Protein AF-A0A7C1CA57-F1 (afdb_monomer_lite)

Sequence (238 aa):
MVHKHFTYLLLSIIAFLLCVLLISFMGCGTMSCPRLDTGQIRILRTVLVVDSFTDGGGAIDIDENTQAYVRPEETGYGNKFILKCGQQWFEQTGIKIEIVETIKITKWYESNAEDAVKELQKLVSHIDPSSYDIAVGMGMSLSSTIGAASAVFIPMPLWAGAIEDEYRRYIRLKTTDCWIFQHELAHAFVFGTLHSGGLLSAFTVFSTTSTCLLEDDFDEVMENKFRDFNIPVVAPKR

Secondary structure (DSSP, 8-state):
-HHHHHHHHHHHHHHHHHHHHHHHHS------------S-PEEEEEEEEEETTTTT-------TT--EEE-TTS--HHHHHHHHHHHHHHHHHSEEEEEEEEEEES----SSHHHHHHHHHHHTTTS-TTT-SEEEEE---HHHHHHHHHTTT-------EEE-SSS--EEEESS--HHHHHHHHHHTT--S-S--SGGG-S---TT---SSPPHHHHHHHHHHTT--TTS-------

Structure (mmCIF, N/CA/C/O backbone):
data_AF-A0A7C1CA57-F1
#
_entry.id   AF-A0A7C1CA57-F1
#
loop_
_atom_site.group_PDB
_atom_site.id
_atom_site.type_symbol
_atom_site.label_atom_id
_atom_site.label_alt_id
_atom_site.label_comp_id
_atom_site.label_asym_id
_atom_site.label_entity_id
_atom_site.label_seq_id
_atom_site.pdbx_PDB_ins_code
_atom_site.Cartn_x
_atom_site.Cartn_y
_atom_site.Cartn_z
_atom_site.occupancy
_atom_site.B_iso_or_equiv
_atom_site.auth_seq_id
_atom_site.auth_comp_id
_atom_site.auth_asym_id
_atom_site.auth_atom_id
_atom_site.pdbx_PDB_model_num
ATOM 1 N N . MET A 1 1 ? -11.285 31.429 -48.296 1.00 55.06 1 MET A N 1
ATOM 2 C CA . MET A 1 1 ? -12.097 30.493 -47.478 1.00 55.06 1 MET A CA 1
ATOM 3 C C . MET A 1 1 ? -11.342 29.894 -46.287 1.00 55.06 1 MET A C 1
ATOM 5 O O . MET A 1 1 ? -11.968 29.690 -45.260 1.00 55.06 1 MET A O 1
ATOM 9 N N . VAL A 1 2 ? -10.019 29.692 -46.356 1.00 52.12 2 VAL A N 1
ATOM 10 C CA . VAL A 1 2 ? -9.214 29.059 -45.284 1.00 52.12 2 VAL A CA 1
ATOM 11 C C . VAL A 1 2 ? -9.106 29.896 -43.994 1.00 52.12 2 VAL A C 1
ATOM 13 O O . VAL A 1 2 ? -9.061 29.346 -42.899 1.00 52.12 2 VAL A O 1
ATOM 16 N N . HIS A 1 3 ? -9.158 31.229 -44.090 1.00 51.97 3 HIS A N 1
ATOM 17 C CA . HIS A 1 3 ? -8.935 32.096 -42.927 1.00 51.97 3 HIS A CA 1
ATOM 18 C C . HIS A 1 3 ? -10.042 32.041 -41.862 1.00 51.97 3 HIS A C 1
ATOM 20 O O . HIS A 1 3 ? -9.741 32.174 -40.683 1.00 51.97 3 HIS A O 1
ATOM 26 N N . LYS A 1 4 ? -11.304 31.809 -42.258 1.00 48.31 4 LYS A N 1
ATOM 27 C CA . LYS A 1 4 ? -12.439 31.787 -41.319 1.00 48.31 4 LYS A CA 1
ATOM 28 C C . LYS A 1 4 ? -12.416 30.547 -40.422 1.00 48.31 4 LYS A C 1
ATOM 30 O O . LYS A 1 4 ? -12.684 30.663 -39.234 1.00 48.31 4 LYS A O 1
ATOM 35 N N . HIS A 1 5 ? -12.040 29.383 -40.955 1.00 51.62 5 HIS A N 1
ATOM 36 C CA . HIS A 1 5 ? -12.001 28.138 -40.178 1.00 51.62 5 HIS A CA 1
ATOM 37 C C . HIS A 1 5 ? -10.909 28.136 -39.102 1.00 51.62 5 HIS A C 1
ATOM 39 O O . HIS A 1 5 ? -11.121 27.587 -38.024 1.00 51.62 5 HIS A O 1
ATOM 45 N N . PHE A 1 6 ? -9.784 28.810 -39.351 1.00 59.75 6 PHE A N 1
ATOM 46 C CA . PHE A 1 6 ? -8.701 28.909 -38.373 1.00 59.75 6 PHE A CA 1
ATOM 47 C C . PHE A 1 6 ? -9.088 29.773 -37.162 1.00 59.75 6 PHE A C 1
ATOM 49 O O . PHE A 1 6 ? -8.760 29.442 -36.026 1.00 59.75 6 PHE A O 1
ATOM 56 N N . THR A 1 7 ? -9.852 30.849 -37.383 1.00 64.50 7 THR A N 1
ATOM 57 C CA . THR A 1 7 ? -10.316 31.730 -36.301 1.00 64.50 7 THR A CA 1
ATOM 58 C C . THR A 1 7 ? -11.337 31.040 -35.397 1.00 64.50 7 THR A C 1
ATOM 60 O O . THR A 1 7 ? -11.265 31.196 -34.181 1.00 64.50 7 THR A O 1
ATOM 63 N N . TYR A 1 8 ? -12.246 30.235 -35.963 1.00 60.16 8 TYR A N 1
ATOM 64 C CA . TYR A 1 8 ? -13.202 29.455 -35.167 1.00 60.16 8 TYR A CA 1
ATOM 65 C C . TYR A 1 8 ? -12.509 28.386 -34.319 1.00 60.16 8 TYR A C 1
ATOM 67 O O . TYR A 1 8 ? -12.834 28.256 -33.145 1.00 60.16 8 TYR A O 1
ATOM 75 N N . LEU A 1 9 ? -11.510 27.686 -34.868 1.00 62.22 9 LEU A N 1
ATOM 76 C CA . LEU A 1 9 ? -10.752 26.685 -34.115 1.00 62.22 9 LEU A CA 1
ATOM 77 C C . LEU A 1 9 ? -9.997 27.315 -32.933 1.00 62.22 9 LEU A C 1
ATOM 79 O O . LEU A 1 9 ? -10.046 26.797 -31.820 1.00 62.22 9 LEU A O 1
ATOM 83 N N . LEU A 1 10 ? -9.355 28.467 -33.152 1.00 64.88 10 LEU A N 1
ATOM 84 C CA . LEU A 1 10 ? -8.611 29.169 -32.106 1.00 64.88 10 LEU A CA 1
ATOM 85 C C . LEU A 1 10 ? -9.537 29.707 -31.001 1.00 64.88 10 LEU A C 1
ATOM 87 O O . LEU A 1 10 ? -9.225 29.574 -29.820 1.00 64.88 10 LEU A O 1
ATOM 91 N N . LEU A 1 11 ? -10.697 30.261 -31.367 1.00 63.72 11 LEU A N 1
ATOM 92 C CA . LEU A 1 11 ? -11.697 30.736 -30.405 1.00 63.72 11 LEU A CA 1
ATOM 93 C C . LEU A 1 11 ? -12.314 29.588 -29.597 1.00 63.72 11 LEU A C 1
ATOM 95 O O . LEU A 1 11 ? -12.523 29.747 -28.397 1.00 63.72 11 LEU A O 1
ATOM 99 N N . SER A 1 12 ? -12.547 28.424 -30.210 1.00 57.62 12 SER A N 1
ATOM 100 C CA . SER A 1 12 ? -13.016 27.227 -29.502 1.00 57.62 12 SER A CA 1
ATOM 101 C C . SER A 1 12 ? -11.976 26.685 -28.519 1.00 57.62 12 SER A C 1
ATOM 103 O O . SER A 1 12 ? -12.344 26.302 -27.412 1.00 57.62 12 SER A O 1
ATOM 105 N N . ILE A 1 13 ? -10.685 26.712 -28.870 1.00 66.62 13 ILE A N 1
ATOM 106 C CA . ILE A 1 13 ? -9.597 26.308 -27.963 1.00 66.62 13 ILE A CA 1
ATOM 107 C C . ILE A 1 13 ? -9.480 27.282 -26.785 1.00 66.62 13 ILE A C 1
ATOM 109 O O . ILE A 1 13 ? -9.372 26.849 -25.641 1.00 66.62 13 ILE A O 1
ATOM 113 N N . ILE A 1 14 ? -9.553 28.592 -27.034 1.00 73.31 14 ILE A N 1
ATOM 114 C CA . ILE A 1 14 ? -9.488 29.610 -25.974 1.00 73.31 14 ILE A CA 1
ATOM 115 C C . ILE A 1 14 ? -10.711 29.523 -25.054 1.00 73.31 14 ILE A C 1
ATOM 117 O O . ILE A 1 14 ? -10.560 29.593 -23.838 1.00 73.31 14 ILE A O 1
ATOM 121 N N . ALA A 1 15 ? -11.911 29.318 -25.605 1.00 65.88 15 ALA A N 1
ATOM 122 C CA . ALA A 1 15 ? -13.122 29.121 -24.813 1.00 65.88 15 ALA A CA 1
ATOM 123 C C . ALA A 1 15 ? -13.045 27.844 -23.962 1.00 65.88 15 ALA A C 1
ATOM 125 O O . ALA A 1 15 ? -13.429 27.874 -22.797 1.00 65.88 15 ALA A O 1
ATOM 126 N N . PHE A 1 16 ? -12.492 26.755 -24.505 1.00 61.94 16 PHE A N 1
ATOM 127 C CA . PHE A 1 16 ? -12.259 25.515 -23.763 1.00 61.94 16 PHE A CA 1
ATOM 128 C C . PHE A 1 16 ? -11.247 25.719 -22.627 1.00 61.94 16 PHE A C 1
ATOM 130 O O . PHE A 1 16 ? -11.527 25.358 -21.488 1.00 61.94 16 PHE A O 1
ATOM 137 N N . LEU A 1 17 ? -10.119 26.385 -22.896 1.00 58.94 17 LEU A N 1
ATOM 138 C CA . LEU A 1 17 ? -9.106 26.708 -21.885 1.00 58.94 17 LEU A CA 1
ATOM 139 C C . LEU A 1 17 ? -9.649 27.635 -20.788 1.00 58.94 17 LEU A C 1
ATOM 141 O O . LEU A 1 17 ? -9.354 27.423 -19.616 1.00 58.94 17 LEU A O 1
ATOM 145 N N . LEU A 1 18 ? -10.476 28.623 -21.140 1.00 54.78 18 LEU A N 1
ATOM 146 C CA . LEU A 1 18 ? -11.142 29.503 -20.174 1.00 54.78 18 LEU A CA 1
ATOM 147 C C . LEU A 1 18 ? -12.200 28.764 -19.348 1.00 54.78 18 LEU A C 1
ATOM 149 O O . LEU A 1 18 ? -12.324 29.036 -18.158 1.00 54.78 18 LEU A O 1
ATOM 153 N N . CYS A 1 19 ? -12.926 27.811 -19.937 1.00 46.88 19 CYS A N 1
ATOM 154 C CA . CYS A 1 19 ? -13.860 26.954 -19.205 1.00 46.88 19 CYS A CA 1
ATOM 155 C C . CYS A 1 19 ? -13.115 26.060 -18.199 1.00 46.88 19 CYS A C 1
ATOM 157 O O . CYS A 1 19 ? -13.508 25.983 -17.040 1.00 46.88 19 CYS A O 1
ATOM 159 N N . VAL A 1 20 ? -11.985 25.472 -18.606 1.00 49.84 20 VAL A N 1
ATOM 160 C CA . VAL A 1 20 ? -11.102 24.678 -17.731 1.00 49.84 20 VAL A CA 1
ATOM 161 C C . VAL A 1 20 ? -10.523 25.532 -16.593 1.00 49.84 20 VAL A C 1
ATOM 163 O O . VAL A 1 20 ? -10.517 25.104 -15.438 1.00 49.84 20 VAL A O 1
ATOM 166 N N . LEU A 1 21 ? -10.099 26.766 -16.881 1.00 45.22 21 LEU A N 1
ATOM 167 C CA . LEU A 1 21 ? -9.628 27.718 -15.868 1.00 45.22 21 LEU A CA 1
ATOM 168 C C . LEU A 1 21 ? -10.737 28.152 -14.897 1.00 45.22 21 LEU A C 1
ATOM 170 O O . LEU A 1 21 ? -10.489 28.222 -13.698 1.00 45.22 21 LEU A O 1
ATOM 174 N N . LEU A 1 22 ? -11.960 28.398 -15.374 1.00 42.94 22 LEU A N 1
ATOM 175 C CA . LEU A 1 22 ? -13.087 28.808 -14.524 1.00 42.94 22 LEU A CA 1
ATOM 176 C C . LEU A 1 22 ? -13.592 27.672 -13.620 1.00 42.94 22 LEU A C 1
ATOM 178 O O . LEU A 1 22 ? -13.922 27.925 -12.463 1.00 42.94 22 LEU A O 1
ATOM 182 N N . ILE A 1 23 ? -13.575 26.424 -14.098 1.00 48.97 23 ILE A N 1
ATOM 183 C CA . ILE A 1 23 ? -13.908 25.237 -13.289 1.00 48.97 23 ILE A CA 1
ATOM 184 C C . ILE A 1 23 ? -12.839 24.990 -12.210 1.00 48.97 23 ILE A C 1
ATOM 186 O O . ILE A 1 23 ? -13.165 24.566 -11.106 1.00 48.97 23 ILE A O 1
ATOM 190 N N . SER A 1 24 ? -11.579 25.354 -12.471 1.00 42.62 24 SER A N 1
ATOM 191 C CA . SER A 1 24 ? -10.483 25.218 -11.498 1.00 42.62 24 SER A CA 1
ATOM 192 C C . SER A 1 24 ? -10.571 26.209 -10.324 1.00 42.62 24 SER A C 1
ATOM 194 O O . SER A 1 24 ? -9.944 25.987 -9.290 1.00 42.62 24 SER A O 1
ATOM 196 N N . PHE A 1 25 ? -11.342 27.297 -10.457 1.00 41.25 25 PHE A N 1
ATOM 197 C CA . PHE A 1 25 ? -11.482 28.339 -9.428 1.00 41.25 25 PHE A CA 1
ATOM 198 C C . PHE A 1 25 ? -12.758 28.226 -8.577 1.00 41.25 25 PHE A C 1
ATOM 200 O O . PHE A 1 25 ? -12.863 28.894 -7.549 1.00 41.25 25 PHE A O 1
ATOM 207 N N . MET A 1 26 ? -13.714 27.373 -8.951 1.00 38.47 26 MET A N 1
ATOM 208 C CA . MET A 1 26 ? -14.978 27.193 -8.228 1.00 38.47 26 MET A CA 1
ATOM 209 C C . MET A 1 26 ? -15.062 25.792 -7.620 1.00 38.47 26 MET A C 1
ATOM 211 O O . MET A 1 26 ? -15.799 24.943 -8.107 1.00 38.47 26 MET A O 1
ATOM 215 N N . GLY A 1 27 ? -14.312 25.539 -6.546 1.00 39.78 27 GLY A N 1
ATOM 216 C CA . GLY A 1 27 ? -14.461 24.270 -5.828 1.00 39.78 27 GLY A CA 1
ATOM 217 C C . GLY A 1 27 ? -13.341 23.870 -4.879 1.00 39.78 27 GLY A C 1
ATOM 21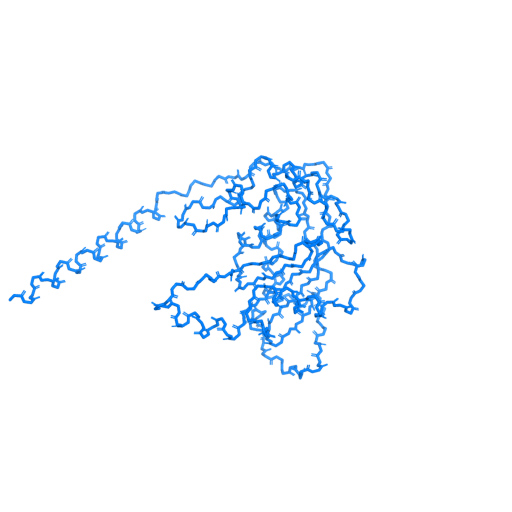8 O O . GLY A 1 27 ? -13.097 22.683 -4.736 1.00 39.78 27 GLY A O 1
ATOM 219 N N . CYS A 1 28 ? -12.662 24.806 -4.212 1.00 34.97 28 CYS A N 1
ATOM 220 C CA . CYS A 1 28 ? -11.800 24.453 -3.078 1.00 34.97 28 CYS A CA 1
ATOM 221 C C . CYS A 1 28 ? -12.564 24.678 -1.765 1.00 34.97 28 CYS A C 1
ATOM 223 O O . CYS A 1 28 ? -12.235 25.545 -0.960 1.00 34.97 28 CYS A O 1
ATOM 225 N N . GLY A 1 29 ? -13.658 23.936 -1.594 1.00 33.53 29 GLY A N 1
ATOM 226 C CA . GLY A 1 29 ? -14.196 23.660 -0.270 1.00 33.53 29 GLY A CA 1
ATOM 227 C C . GLY A 1 29 ? -13.449 22.442 0.247 1.00 33.53 29 GLY A C 1
ATOM 228 O O . GLY A 1 29 ? -13.647 21.347 -0.268 1.00 33.53 29 GLY A O 1
ATOM 229 N N . THR A 1 30 ? -12.558 22.618 1.218 1.00 40.72 30 THR A N 1
ATOM 230 C CA . THR A 1 30 ? -11.921 21.501 1.919 1.00 40.72 30 THR A CA 1
ATOM 231 C C . THR A 1 30 ? -13.006 20.733 2.675 1.00 40.72 30 THR A C 1
ATOM 233 O O . THR A 1 30 ? -13.331 21.076 3.812 1.00 40.72 30 THR A O 1
ATOM 236 N N . MET A 1 31 ? -13.619 19.726 2.048 1.00 42.09 31 MET A N 1
ATOM 237 C CA . MET A 1 31 ? -14.391 18.729 2.782 1.00 42.09 31 MET A CA 1
ATOM 238 C C . MET A 1 31 ? -13.381 17.915 3.589 1.00 42.09 31 MET A C 1
ATOM 240 O O . MET A 1 31 ? -12.710 17.035 3.062 1.00 42.09 31 MET A O 1
ATOM 244 N N . SER A 1 32 ? -13.210 18.270 4.861 1.00 53.53 32 SER A N 1
ATOM 245 C CA . SER A 1 32 ? -12.477 17.444 5.817 1.00 53.53 32 SER A CA 1
ATOM 246 C C . SER A 1 32 ? -13.202 16.106 5.929 1.00 53.53 32 SER A C 1
ATOM 248 O O . SER A 1 32 ? -14.376 16.114 6.301 1.00 53.53 32 SER A O 1
ATOM 250 N N 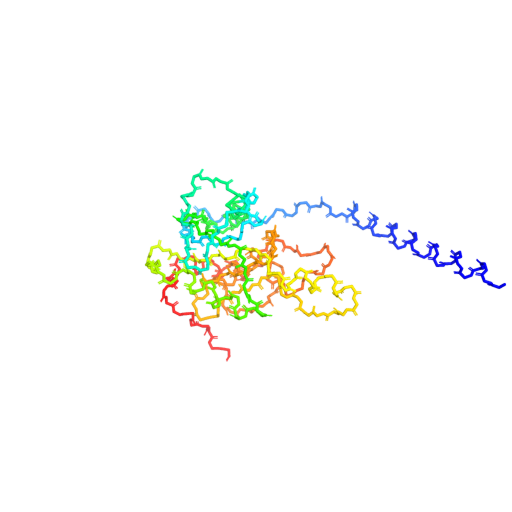. CYS A 1 33 ? -12.541 14.988 5.619 1.00 64.94 33 CYS A N 1
ATOM 251 C CA . CYS A 1 33 ? -13.083 13.654 5.879 1.00 64.94 33 CYS A CA 1
ATOM 252 C C . CYS A 1 33 ? -13.373 13.542 7.386 1.00 64.94 33 CYS A C 1
ATOM 254 O O . CYS A 1 33 ? -12.427 13.558 8.176 1.00 64.94 33 CYS A O 1
ATOM 256 N N . PRO A 1 34 ? -14.636 13.507 7.838 1.00 56.38 34 PRO A N 1
ATOM 257 C CA . PRO A 1 34 ? -14.916 13.500 9.258 1.00 56.38 34 PRO A CA 1
ATOM 258 C C . PRO A 1 34 ? -15.030 12.051 9.719 1.00 56.38 34 PRO A C 1
ATOM 260 O O . PRO A 1 34 ? -16.023 11.404 9.409 1.00 56.38 34 PRO A O 1
ATOM 263 N N . ARG A 1 35 ?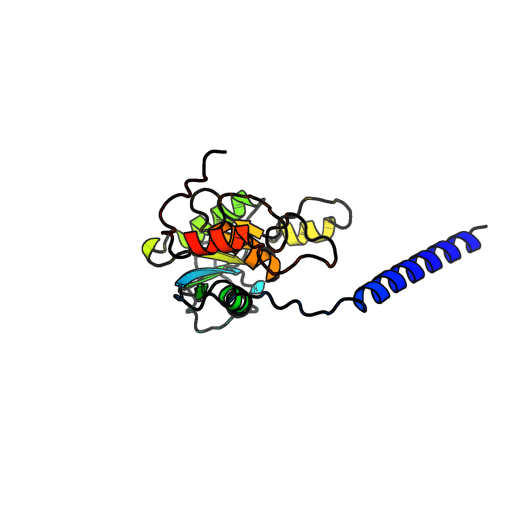 -14.017 11.573 10.450 1.00 64.00 35 ARG A N 1
ATOM 264 C CA . ARG A 1 35 ? -14.069 10.569 11.536 1.00 64.00 35 ARG A CA 1
ATOM 265 C C . ARG A 1 35 ? -12.641 10.079 11.779 1.00 64.00 35 ARG A C 1
ATOM 267 O O . ARG A 1 35 ? -12.119 9.314 10.991 1.00 64.00 35 ARG A O 1
ATOM 274 N N . LEU A 1 36 ? -12.023 10.520 12.873 1.00 61.97 36 LEU A N 1
ATOM 275 C CA . LEU 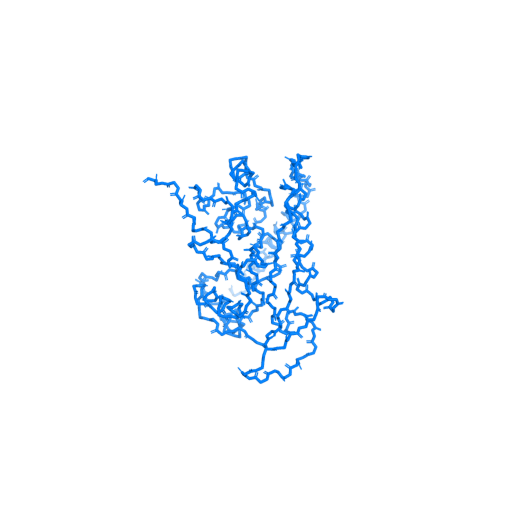A 1 36 ? -10.881 9.819 13.460 1.00 61.97 36 LEU A CA 1
ATOM 276 C C . LEU A 1 36 ? -11.473 8.787 14.423 1.00 61.97 36 LEU A C 1
ATOM 278 O O . LEU A 1 36 ? -12.153 9.177 15.375 1.00 61.97 36 LEU A O 1
ATOM 282 N N . ASP A 1 37 ? -11.232 7.495 14.200 1.00 63.66 37 ASP A N 1
ATOM 283 C CA . ASP A 1 37 ? -11.457 6.500 15.250 1.00 63.66 37 ASP A CA 1
ATOM 284 C C . ASP A 1 37 ? -10.445 6.745 16.380 1.00 63.66 37 ASP A C 1
ATOM 286 O O . ASP A 1 37 ? -9.249 6.485 16.242 1.00 63.66 37 ASP A O 1
ATOM 290 N N . THR A 1 38 ? -10.923 7.276 17.506 1.00 61.25 38 THR A N 1
ATOM 291 C CA . THR A 1 38 ? -10.109 7.524 18.703 1.00 61.25 38 THR A CA 1
ATOM 292 C C . THR A 1 38 ? -9.935 6.280 19.579 1.00 61.25 38 THR A C 1
ATOM 294 O O . THR A 1 38 ? -9.333 6.382 20.646 1.00 61.25 38 THR A O 1
ATOM 297 N N . GLY A 1 39 ? -10.491 5.127 19.189 1.00 70.94 39 GLY A N 1
ATOM 298 C CA . GLY A 1 39 ? -10.511 3.910 19.997 1.00 70.94 39 GLY A CA 1
ATOM 299 C C . GLY A 1 39 ? -9.136 3.260 20.135 1.00 70.94 39 GLY A C 1
ATOM 300 O O . GLY A 1 39 ? -8.576 3.217 21.231 1.00 70.94 39 GLY A O 1
ATOM 301 N N . GLN A 1 40 ? -8.582 2.732 19.039 1.00 81.62 40 GLN A N 1
ATOM 302 C CA . GLN A 1 40 ? -7.303 2.008 19.054 1.00 81.62 40 GLN A CA 1
ATOM 303 C C . GLN A 1 40 ? -6.493 2.253 17.781 1.00 81.62 40 GLN A C 1
ATOM 305 O O . GLN A 1 40 ? -7.025 2.199 16.679 1.00 81.62 40 GLN A O 1
ATOM 310 N N . ILE A 1 41 ? -5.188 2.489 17.912 1.00 91.94 41 ILE A N 1
ATOM 311 C CA . ILE A 1 41 ? -4.293 2.674 16.761 1.00 91.94 41 ILE A CA 1
ATOM 312 C C . ILE A 1 41 ? -3.791 1.308 16.284 1.00 91.94 41 ILE A C 1
ATOM 314 O O . ILE A 1 41 ? -3.250 0.538 17.078 1.00 91.94 41 ILE A O 1
ATOM 318 N N . ARG A 1 42 ? -3.908 1.025 14.982 1.00 94.38 42 ARG A N 1
ATOM 319 C CA . ARG A 1 42 ? -3.220 -0.106 14.336 1.00 94.38 42 ARG A CA 1
ATOM 320 C C . ARG A 1 42 ? -1.943 0.404 13.689 1.00 94.38 42 ARG A C 1
ATOM 322 O O . ARG A 1 42 ? -1.994 1.340 12.904 1.00 94.38 42 ARG A O 1
ATOM 329 N N . ILE A 1 43 ? -0.814 -0.233 13.972 1.00 96.88 43 ILE A N 1
ATOM 330 C CA . ILE A 1 43 ? 0.424 -0.031 13.210 1.00 96.88 43 ILE A CA 1
ATOM 331 C C . ILE A 1 43 ? 0.424 -0.995 12.034 1.00 96.88 43 ILE A C 1
ATOM 333 O O . ILE A 1 43 ? 0.374 -2.184 12.285 1.00 96.88 43 ILE A O 1
ATOM 337 N N . LEU A 1 44 ? 0.486 -0.537 10.792 1.00 97.56 44 LEU A N 1
ATOM 338 C CA . LEU A 1 44 ? 0.570 -1.371 9.598 1.00 97.56 44 LEU A CA 1
ATOM 339 C C . LEU A 1 44 ? 2.031 -1.463 9.140 1.00 97.56 44 LEU A C 1
ATOM 341 O O . LEU A 1 44 ? 2.564 -0.533 8.527 1.00 97.56 44 LEU A O 1
ATOM 345 N N . ARG A 1 45 ? 2.685 -2.580 9.467 1.00 98.06 45 ARG A N 1
ATOM 346 C CA . ARG A 1 45 ? 4.093 -2.837 9.141 1.00 98.06 45 ARG A CA 1
ATOM 347 C C . ARG A 1 45 ? 4.228 -3.066 7.644 1.00 98.06 45 ARG A C 1
ATOM 349 O O . ARG A 1 45 ? 3.593 -3.960 7.089 1.00 98.06 45 ARG A O 1
ATOM 356 N N . THR A 1 46 ? 5.045 -2.258 6.994 1.00 97.75 46 THR A N 1
ATOM 357 C CA . THR A 1 46 ? 5.093 -2.159 5.539 1.00 97.75 46 THR A CA 1
ATOM 358 C C . THR A 1 46 ? 6.512 -2.362 5.037 1.00 97.75 46 THR A C 1
ATOM 360 O O . THR A 1 46 ? 7.426 -1.648 5.448 1.00 97.75 46 THR A O 1
ATOM 363 N N . VAL A 1 47 ? 6.693 -3.313 4.125 1.00 96.69 47 VAL A N 1
ATOM 364 C CA . VAL A 1 47 ? 7.896 -3.388 3.287 1.00 96.69 47 VAL A CA 1
ATOM 365 C C . VAL A 1 47 ? 7.682 -2.477 2.088 1.00 96.69 47 VAL A C 1
ATOM 367 O O . VAL A 1 47 ? 6.651 -2.560 1.421 1.00 96.69 47 VAL A O 1
ATOM 370 N N . LEU A 1 48 ? 8.643 -1.610 1.793 1.00 94.44 48 LEU A N 1
ATOM 371 C CA . LEU A 1 48 ? 8.595 -0.744 0.624 1.00 94.44 48 LEU A CA 1
ATOM 372 C C . LEU A 1 48 ? 9.643 -1.180 -0.400 1.00 94.44 48 LEU A C 1
ATOM 374 O O . LEU A 1 48 ? 10.825 -1.242 -0.092 1.00 94.44 48 LEU A O 1
ATOM 378 N N . VAL A 1 49 ? 9.229 -1.419 -1.637 1.00 92.94 49 VAL A N 1
ATOM 379 C CA . VAL A 1 49 ? 10.115 -1.666 -2.776 1.00 92.94 49 VAL A CA 1
ATOM 380 C C . VAL A 1 49 ? 10.031 -0.462 -3.706 1.00 92.94 49 VAL A C 1
ATOM 382 O O . VAL A 1 49 ? 8.942 -0.126 -4.164 1.00 92.94 49 VAL A O 1
ATOM 385 N N . VAL A 1 50 ? 11.144 0.210 -3.992 1.00 89.12 50 VAL A N 1
ATOM 386 C CA . VAL A 1 50 ? 11.158 1.434 -4.817 1.00 89.12 50 VAL A CA 1
ATOM 387 C C . VAL A 1 50 ? 12.215 1.321 -5.902 1.00 89.12 50 VAL A C 1
ATOM 389 O O . VAL A 1 50 ? 13.329 0.861 -5.641 1.00 89.12 50 VAL A O 1
ATOM 392 N N . ASP A 1 51 ? 11.893 1.762 -7.118 1.00 84.12 51 ASP A N 1
ATOM 393 C CA . ASP A 1 51 ? 12.923 1.919 -8.142 1.00 84.12 51 ASP A CA 1
ATOM 394 C C . ASP A 1 51 ? 13.837 3.133 -7.883 1.00 84.12 51 ASP A C 1
ATOM 396 O O . ASP A 1 51 ? 13.486 4.117 -7.222 1.00 84.12 51 ASP A O 1
ATOM 400 N N . SER A 1 52 ? 15.049 3.052 -8.422 1.00 70.25 52 SER A N 1
ATOM 401 C CA . SER A 1 52 ? 16.099 4.057 -8.233 1.00 70.25 52 SER A CA 1
ATOM 402 C C . SER A 1 52 ? 15.712 5.431 -8.799 1.00 70.25 52 SER A C 1
ATOM 404 O O . SER A 1 52 ? 16.122 6.459 -8.265 1.00 70.25 52 SER A O 1
ATOM 406 N N . PHE A 1 53 ? 14.898 5.455 -9.860 1.00 66.62 53 PHE A N 1
ATOM 407 C CA . PHE A 1 53 ? 14.441 6.684 -10.511 1.00 66.62 53 PHE A CA 1
ATOM 408 C C . PHE A 1 53 ? 13.459 7.463 -9.637 1.00 66.62 53 PHE A C 1
ATOM 410 O O . PHE A 1 53 ? 13.546 8.685 -9.528 1.00 66.62 53 PHE A O 1
ATOM 417 N N . THR A 1 54 ? 12.540 6.748 -8.997 1.00 64.12 54 THR A N 1
ATOM 418 C CA . THR A 1 54 ? 11.507 7.306 -8.130 1.00 64.12 54 THR A CA 1
ATOM 419 C C . THR A 1 54 ? 12.111 7.785 -6.824 1.00 64.12 54 THR A C 1
ATOM 421 O O . THR A 1 54 ? 11.688 8.811 -6.309 1.00 64.12 54 THR A O 1
ATOM 424 N N . ASP A 1 55 ? 13.126 7.101 -6.295 1.00 62.19 55 ASP A N 1
ATOM 425 C CA . ASP A 1 55 ? 13.691 7.433 -4.987 1.00 62.19 55 ASP A CA 1
ATOM 426 C C . ASP A 1 55 ? 14.632 8.656 -4.988 1.00 62.19 55 ASP A C 1
ATOM 428 O O . ASP A 1 55 ? 15.064 9.112 -3.927 1.00 62.19 55 ASP A O 1
ATOM 432 N N . GLY A 1 56 ? 14.922 9.229 -6.165 1.00 52.47 56 GLY A N 1
ATOM 433 C CA . GLY A 1 56 ? 15.764 10.422 -6.322 1.00 52.47 56 GLY A CA 1
ATOM 434 C C . GLY A 1 56 ? 17.249 10.191 -6.012 1.00 52.47 56 GLY A C 1
ATOM 435 O O . GLY A 1 56 ? 18.016 11.151 -5.927 1.00 52.47 56 GLY A O 1
ATOM 436 N N . GLY A 1 57 ? 17.657 8.933 -5.833 1.00 46.72 57 GLY A N 1
ATOM 437 C CA . GLY A 1 57 ? 19.055 8.534 -5.723 1.00 46.72 57 GLY A CA 1
ATOM 438 C C . GLY A 1 57 ? 19.690 8.443 -7.107 1.00 46.72 57 GLY A C 1
ATOM 439 O O . GLY A 1 57 ? 19.049 8.013 -8.063 1.00 46.72 57 GLY A O 1
ATOM 440 N N . GLY A 1 58 ? 20.959 8.843 -7.233 1.00 36.78 58 GLY A N 1
ATOM 441 C CA . GLY A 1 58 ? 21.738 8.506 -8.425 1.00 36.78 58 GLY A CA 1
ATOM 442 C C . GLY A 1 58 ? 21.667 6.999 -8.673 1.00 36.78 58 GLY A C 1
ATOM 443 O O . GLY A 1 58 ? 21.657 6.230 -7.712 1.00 36.78 58 GLY A O 1
ATOM 444 N N . ALA A 1 59 ? 21.570 6.596 -9.942 1.00 35.56 59 ALA A N 1
ATOM 445 C CA . ALA A 1 59 ? 21.516 5.193 -10.330 1.00 35.56 59 ALA A CA 1
ATOM 446 C C . ALA A 1 59 ? 22.670 4.438 -9.660 1.00 35.56 59 ALA A C 1
ATOM 448 O O . ALA A 1 59 ? 23.838 4.654 -9.983 1.00 35.56 59 ALA A O 1
ATOM 449 N N . ILE A 1 60 ? 22.342 3.592 -8.688 1.00 39.69 60 ILE A N 1
ATOM 450 C CA . ILE A 1 60 ? 23.269 2.568 -8.238 1.00 39.69 60 ILE A CA 1
ATOM 451 C C . ILE A 1 60 ? 23.160 1.501 -9.324 1.00 39.69 60 ILE A C 1
ATOM 453 O O . ILE A 1 60 ? 22.068 0.988 -9.570 1.00 39.69 60 ILE A O 1
ATOM 457 N N . ASP A 1 61 ? 24.259 1.237 -10.032 1.00 34.25 61 ASP A N 1
ATOM 458 C CA . ASP A 1 61 ? 24.367 0.071 -10.909 1.00 34.25 61 ASP A CA 1
ATOM 459 C C . ASP A 1 61 ? 24.299 -1.160 -10.007 1.00 34.25 61 ASP A C 1
ATOM 461 O O . ASP A 1 61 ? 25.294 -1.606 -9.434 1.00 34.25 61 ASP A O 1
ATOM 465 N N . ILE A 1 62 ? 23.082 -1.643 -9.792 1.00 43.56 62 ILE A N 1
ATOM 466 C CA . ILE A 1 62 ? 22.845 -2.894 -9.101 1.00 43.56 62 ILE A CA 1
ATOM 467 C C . ILE A 1 62 ? 22.735 -3.947 -10.200 1.00 43.56 62 ILE A C 1
ATOM 469 O O . ILE A 1 62 ? 21.823 -3.892 -11.032 1.00 43.56 62 ILE A O 1
ATOM 473 N N . ASP A 1 63 ? 23.713 -4.853 -10.239 1.00 39.09 63 ASP A N 1
ATOM 474 C CA . ASP A 1 63 ? 23.692 -5.990 -11.153 1.00 39.09 63 ASP A CA 1
ATOM 475 C C . ASP A 1 63 ? 22.412 -6.814 -10.941 1.00 39.09 63 ASP A C 1
ATOM 477 O O . ASP A 1 63 ? 21.822 -6.814 -9.863 1.00 39.09 63 ASP A O 1
ATOM 481 N N . GLU A 1 64 ? 21.983 -7.515 -11.985 1.00 42.06 64 GLU A N 1
ATOM 482 C CA . GLU A 1 64 ? 20.741 -8.299 -12.065 1.00 42.06 64 GLU A CA 1
ATOM 483 C C . GLU A 1 64 ? 20.586 -9.366 -10.957 1.00 42.06 64 GLU A C 1
ATOM 485 O O . GLU A 1 64 ? 19.491 -9.891 -10.760 1.00 42.06 64 GLU A O 1
ATOM 490 N N . ASN A 1 65 ? 21.652 -9.652 -10.204 1.00 40.19 65 ASN A N 1
ATOM 491 C CA . ASN A 1 65 ? 21.698 -10.597 -9.091 1.00 40.19 65 ASN A CA 1
ATOM 492 C C . ASN A 1 65 ? 21.869 -9.954 -7.709 1.00 40.19 65 ASN A C 1
ATOM 494 O O . ASN A 1 65 ? 21.832 -10.673 -6.709 1.00 40.19 65 ASN A O 1
ATOM 498 N N . THR A 1 66 ? 22.057 -8.638 -7.614 1.00 42.62 66 THR A N 1
ATOM 499 C CA . THR A 1 66 ? 22.243 -7.969 -6.326 1.00 42.62 66 THR A CA 1
ATOM 500 C C . THR A 1 66 ? 20.948 -7.243 -5.950 1.00 42.62 66 THR A C 1
ATOM 502 O O . THR A 1 66 ? 20.409 -6.452 -6.707 1.00 42.62 66 THR A O 1
ATOM 505 N N . GLN A 1 67 ? 20.383 -7.527 -4.779 1.00 46.72 67 GLN A N 1
ATOM 506 C CA . GLN A 1 67 ? 19.361 -6.676 -4.166 1.00 46.72 67 GLN A CA 1
ATOM 507 C C . GLN A 1 67 ? 20.106 -5.742 -3.214 1.00 46.72 67 GLN A C 1
ATOM 509 O O . GLN A 1 67 ? 20.765 -6.208 -2.284 1.00 46.72 67 GLN A O 1
ATOM 514 N N . ALA A 1 68 ? 20.076 -4.431 -3.457 1.00 50.00 68 ALA A N 1
ATOM 515 C CA . ALA A 1 68 ? 20.701 -3.487 -2.539 1.00 50.00 68 ALA A CA 1
ATOM 516 C C . ALA A 1 68 ? 19.745 -3.228 -1.367 1.00 50.00 68 ALA A C 1
ATOM 518 O O . ALA A 1 68 ? 18.751 -2.511 -1.497 1.00 50.00 68 ALA A O 1
ATOM 519 N N . TYR A 1 69 ? 20.055 -3.829 -0.220 1.00 46.94 69 TYR A N 1
ATOM 520 C CA . TYR A 1 69 ? 19.396 -3.542 1.049 1.00 46.94 69 TYR A CA 1
ATOM 521 C C . TYR A 1 69 ? 19.836 -2.160 1.541 1.00 46.94 69 TYR A C 1
ATOM 523 O O . TYR A 1 69 ? 21.018 -1.944 1.823 1.00 46.94 69 TYR A O 1
ATOM 531 N N . VAL A 1 70 ? 18.899 -1.218 1.646 1.00 50.62 70 VAL A N 1
ATOM 532 C CA . VAL A 1 70 ? 19.166 0.121 2.185 1.00 50.62 70 VAL A CA 1
ATOM 533 C C . VAL A 1 70 ? 18.340 0.305 3.447 1.00 50.62 70 VAL A C 1
ATOM 535 O O . VAL A 1 70 ? 17.132 0.084 3.455 1.00 50.62 70 VAL A O 1
ATOM 538 N N . ARG A 1 71 ? 18.994 0.708 4.541 1.00 39.78 71 ARG A N 1
ATOM 539 C CA . ARG A 1 71 ? 18.296 0.945 5.807 1.00 39.78 71 ARG A CA 1
ATOM 540 C C . ARG A 1 71 ? 17.316 2.129 5.683 1.00 39.78 71 ARG A C 1
ATOM 542 O O . ARG A 1 71 ? 17.649 3.106 5.011 1.00 39.78 71 ARG A O 1
ATOM 549 N N . PRO A 1 72 ? 16.164 2.107 6.388 1.00 44.38 72 PRO A N 1
ATOM 550 C CA . PRO A 1 72 ? 15.088 3.110 6.264 1.00 44.38 72 PRO A CA 1
ATOM 551 C C . PRO A 1 72 ? 15.489 4.574 6.532 1.00 44.38 72 PRO A C 1
ATOM 553 O O . PRO A 1 72 ? 14.769 5.505 6.168 1.00 44.38 72 PRO A O 1
ATOM 556 N N . GLU A 1 73 ? 16.630 4.780 7.188 1.00 43.59 73 GLU A N 1
ATOM 557 C CA . GLU A 1 73 ? 17.159 6.070 7.640 1.00 43.59 73 GLU A CA 1
ATOM 558 C C . GLU A 1 73 ? 17.765 6.947 6.522 1.00 43.59 73 GLU A C 1
ATOM 560 O O . GLU A 1 73 ? 17.926 8.156 6.701 1.00 43.59 73 GLU A O 1
ATOM 565 N N . GLU A 1 74 ? 17.959 6.404 5.318 1.00 52.22 74 GLU A N 1
ATOM 566 C CA . GLU A 1 74 ? 18.219 7.181 4.100 1.00 52.22 74 GLU A CA 1
ATOM 567 C C . GLU A 1 74 ? 16.889 7.532 3.411 1.00 52.22 74 GLU A C 1
ATOM 569 O O . GLU A 1 74 ? 16.429 6.838 2.507 1.00 52.22 74 GLU A O 1
ATOM 574 N N . THR A 1 75 ? 16.220 8.593 3.884 1.00 55.00 75 THR A N 1
ATOM 575 C CA . THR A 1 75 ? 14.846 8.961 3.469 1.00 55.00 75 THR A CA 1
ATOM 576 C C . THR A 1 75 ? 14.736 9.452 2.016 1.00 55.00 75 THR A C 1
ATOM 578 O O . THR A 1 75 ? 14.614 10.651 1.723 1.00 55.00 75 THR A O 1
ATOM 581 N N . GLY A 1 76 ? 14.743 8.501 1.090 1.00 73.31 76 GLY A N 1
ATOM 582 C CA . GLY A 1 76 ? 14.423 8.722 -0.309 1.00 73.31 76 GLY A CA 1
ATOM 583 C C . GLY A 1 76 ? 12.955 9.118 -0.527 1.00 73.31 76 GLY A C 1
ATOM 584 O O . GLY A 1 76 ? 12.128 9.133 0.398 1.00 73.31 76 GLY A O 1
ATOM 585 N N . TYR A 1 77 ? 12.637 9.560 -1.742 1.00 80.06 77 TYR A N 1
ATOM 586 C CA . TYR A 1 77 ? 11.323 10.116 -2.082 1.00 80.06 77 TYR A CA 1
ATOM 587 C C . TYR A 1 77 ? 10.171 9.120 -1.859 1.00 80.06 77 TYR A C 1
ATOM 589 O O . TYR A 1 77 ? 9.099 9.542 -1.417 1.00 80.06 77 TYR A O 1
ATOM 597 N N . GLY A 1 78 ? 10.398 7.815 -2.059 1.00 84.31 78 GLY A N 1
ATOM 598 C CA . GLY A 1 78 ? 9.381 6.782 -1.830 1.00 84.31 78 GLY A CA 1
ATOM 599 C C . GLY A 1 78 ? 8.909 6.735 -0.373 1.00 84.31 78 GLY A C 1
ATOM 600 O O . GLY A 1 78 ? 7.707 6.793 -0.108 1.00 84.31 78 GLY A O 1
ATOM 601 N N . ASN A 1 79 ? 9.845 6.754 0.584 1.00 87.38 79 ASN A N 1
ATOM 602 C CA . ASN A 1 79 ? 9.520 6.775 2.016 1.00 87.38 79 ASN A CA 1
ATOM 603 C C . ASN A 1 79 ? 8.688 8.013 2.377 1.00 87.38 79 ASN A C 1
ATOM 605 O O . ASN A 1 79 ? 7.675 7.912 3.068 1.00 87.38 79 ASN A O 1
ATOM 609 N N . LYS A 1 80 ? 9.080 9.192 1.877 1.00 87.62 80 LYS A N 1
ATOM 610 C CA . LYS A 1 80 ? 8.357 10.450 2.136 1.00 87.62 80 LYS A CA 1
ATOM 611 C C . LYS A 1 80 ? 6.942 10.423 1.569 1.00 87.62 80 LYS A C 1
ATOM 613 O O . LYS A 1 80 ? 6.023 10.904 2.229 1.00 87.62 80 LYS A O 1
ATOM 618 N N . PHE A 1 81 ? 6.768 9.867 0.372 1.00 89.44 81 PHE A N 1
ATOM 619 C CA . PHE A 1 81 ? 5.457 9.694 -0.243 1.00 89.44 81 PHE A CA 1
ATOM 620 C C . PHE A 1 81 ? 4.557 8.791 0.610 1.00 89.44 81 PHE A C 1
ATOM 622 O O . PHE A 1 81 ? 3.488 9.236 1.028 1.00 89.44 81 PHE A O 1
ATOM 629 N N . ILE A 1 82 ? 5.011 7.577 0.940 1.00 91.75 82 ILE A N 1
ATOM 630 C CA . ILE A 1 82 ? 4.218 6.608 1.712 1.00 91.75 82 ILE A CA 1
ATOM 631 C C . ILE A 1 82 ? 3.846 7.162 3.084 1.00 91.75 82 ILE A C 1
ATOM 633 O O . ILE A 1 82 ? 2.688 7.075 3.483 1.00 91.75 82 ILE A O 1
ATOM 637 N N . LEU A 1 83 ? 4.787 7.791 3.790 1.00 91.81 83 LEU A N 1
ATOM 638 C CA . LEU A 1 83 ? 4.511 8.370 5.106 1.00 91.81 83 LEU A CA 1
ATOM 639 C C . LEU A 1 83 ? 3.539 9.555 5.022 1.00 91.81 83 LEU A C 1
ATOM 641 O O . LEU A 1 83 ? 2.660 9.682 5.872 1.00 91.81 83 LEU A O 1
ATOM 645 N N . LYS A 1 84 ? 3.638 10.397 3.984 1.00 89.75 84 LYS A N 1
ATOM 646 C CA . LYS A 1 84 ? 2.698 11.507 3.764 1.00 89.75 84 LYS A CA 1
ATOM 647 C C . LYS A 1 84 ? 1.282 10.999 3.491 1.00 89.75 84 LYS A C 1
ATOM 649 O O . LYS A 1 84 ? 0.337 11.472 4.115 1.00 89.75 84 LYS A O 1
ATOM 654 N N . CYS A 1 85 ? 1.119 10.063 2.560 1.00 90.62 85 CYS A N 1
ATOM 655 C CA . CYS A 1 85 ? -0.205 9.545 2.222 1.00 90.62 85 CYS A CA 1
ATOM 656 C C . CYS A 1 85 ? -0.766 8.645 3.337 1.00 90.62 85 CYS A C 1
ATOM 658 O O . CYS A 1 85 ? -1.971 8.637 3.581 1.00 90.62 85 CYS A O 1
ATOM 660 N N . GLY A 1 86 ? 0.110 7.937 4.055 1.00 92.38 86 GLY A N 1
ATOM 661 C CA . GLY A 1 86 ? -0.220 7.153 5.242 1.00 92.38 86 GLY A CA 1
ATOM 662 C C . GLY A 1 86 ? -0.686 8.008 6.419 1.00 92.38 86 GLY A C 1
ATOM 663 O O . GLY A 1 86 ? -1.541 7.568 7.176 1.00 92.38 86 GLY A O 1
ATOM 664 N N . GLN A 1 87 ? -0.196 9.245 6.552 1.00 91.50 87 GLN A N 1
ATOM 665 C CA . GLN A 1 87 ? -0.703 10.190 7.550 1.00 91.50 87 GLN A CA 1
ATOM 666 C C . GLN A 1 87 ? -2.169 10.565 7.283 1.00 91.50 87 GLN A C 1
ATOM 668 O O . GLN A 1 87 ? -2.975 10.560 8.207 1.00 91.50 87 GLN A O 1
ATOM 673 N N . GLN A 1 88 ? -2.535 10.822 6.025 1.00 89.00 88 GLN A N 1
ATOM 674 C CA . GLN A 1 88 ? -3.929 11.085 5.642 1.00 89.00 88 GLN A CA 1
ATOM 675 C C . GLN A 1 88 ? -4.828 9.863 5.898 1.00 89.00 88 GLN A C 1
ATOM 677 O O . GLN A 1 88 ? -5.928 9.998 6.425 1.00 89.00 88 GLN A O 1
ATOM 682 N N . TRP A 1 89 ? -4.335 8.658 5.589 1.00 91.62 89 TRP A N 1
ATOM 683 C CA . TRP A 1 89 ? -5.035 7.411 5.907 1.00 91.62 89 TRP A CA 1
ATOM 684 C C . TRP A 1 89 ? -5.225 7.226 7.418 1.00 91.62 89 TRP A C 1
ATOM 686 O O . TRP A 1 89 ? -6.310 6.860 7.871 1.00 91.62 89 TRP A O 1
ATOM 696 N N . PHE A 1 90 ? -4.197 7.528 8.214 1.00 92.81 90 PHE A N 1
ATOM 697 C CA . PHE A 1 90 ? -4.250 7.472 9.673 1.00 92.81 90 PHE A CA 1
ATOM 698 C C . PHE A 1 90 ? -5.280 8.447 10.252 1.00 92.81 90 PHE A C 1
ATOM 700 O O . PHE A 1 90 ? -6.049 8.065 11.131 1.00 92.81 90 PHE A O 1
ATOM 707 N N . GLU A 1 91 ? -5.333 9.678 9.745 1.00 89.19 91 GLU A N 1
ATOM 708 C CA . GLU A 1 91 ? -6.316 10.689 10.156 1.00 89.19 91 GLU A CA 1
ATOM 709 C C . GLU A 1 91 ? -7.762 10.263 9.888 1.00 89.19 91 GLU A C 1
ATOM 711 O O . GLU A 1 91 ? -8.678 10.745 10.547 1.00 89.19 91 GLU A O 1
ATOM 716 N N . GLN A 1 92 ? -7.971 9.345 8.950 1.00 88.69 92 GLN A N 1
ATOM 717 C CA . GLN A 1 92 ? -9.291 8.823 8.646 1.00 88.69 92 GLN A CA 1
ATOM 718 C C . GLN A 1 92 ? -9.597 7.508 9.370 1.00 88.69 92 GLN A C 1
ATOM 720 O O . GLN A 1 92 ? -10.731 7.277 9.743 1.00 88.69 92 GLN A O 1
ATOM 725 N N . THR A 1 93 ? -8.624 6.620 9.573 1.00 91.62 93 THR A N 1
ATOM 726 C CA . THR A 1 93 ? -8.893 5.221 9.984 1.00 91.62 93 THR A CA 1
ATOM 727 C C . THR A 1 93 ? -8.251 4.831 11.316 1.00 91.62 93 THR A C 1
ATOM 729 O O . THR A 1 93 ? -8.534 3.776 11.890 1.00 91.62 93 THR A O 1
ATOM 732 N N . GLY A 1 94 ? -7.329 5.648 11.828 1.00 92.62 94 GLY A N 1
ATOM 733 C CA . GLY A 1 94 ? -6.466 5.289 12.952 1.00 92.62 94 GLY A CA 1
ATOM 734 C C . GLY A 1 94 ? -5.462 4.170 12.628 1.00 92.62 94 GLY A C 1
ATOM 735 O O . GLY A 1 94 ? -4.905 3.567 13.548 1.00 92.62 94 GLY A O 1
ATOM 736 N N . ILE A 1 95 ? -5.226 3.863 11.347 1.00 95.19 95 ILE A N 1
ATOM 737 C CA . ILE A 1 95 ? -4.213 2.902 10.887 1.00 95.19 95 ILE A CA 1
ATOM 738 C C . ILE A 1 95 ? -2.957 3.676 10.477 1.00 95.19 95 ILE A C 1
ATOM 740 O O . ILE A 1 95 ? -2.944 4.399 9.484 1.00 95.19 95 ILE A O 1
ATOM 744 N N . LYS A 1 96 ? -1.888 3.547 11.258 1.00 95.81 96 LYS A N 1
ATOM 745 C CA . LYS A 1 96 ? -0.605 4.212 11.030 1.00 95.81 96 LYS A CA 1
ATOM 746 C C . LYS A 1 96 ? 0.328 3.297 10.255 1.00 95.81 96 LYS A C 1
ATOM 748 O O . LYS A 1 96 ? 0.604 2.192 10.701 1.00 95.81 96 LYS A O 1
ATOM 753 N N . ILE A 1 97 ? 0.884 3.783 9.156 1.00 96.44 97 ILE A N 1
ATOM 754 C CA . ILE A 1 97 ? 1.891 3.047 8.389 1.00 96.44 97 ILE A CA 1
ATOM 755 C C . ILE A 1 97 ? 3.259 3.165 9.063 1.00 96.44 97 ILE A C 1
ATOM 757 O O . ILE A 1 97 ? 3.697 4.262 9.415 1.00 96.44 97 ILE A O 1
ATOM 761 N N . GLU A 1 98 ? 3.942 2.034 9.211 1.00 96.00 98 GLU A N 1
ATOM 762 C CA . GLU A 1 98 ? 5.340 1.958 9.624 1.00 96.00 98 GLU A CA 1
ATOM 763 C C . GLU A 1 98 ? 6.133 1.212 8.556 1.00 96.00 98 GLU A C 1
ATOM 765 O O . GLU A 1 98 ? 5.829 0.063 8.245 1.00 96.00 98 GLU A O 1
ATOM 770 N N . ILE A 1 99 ? 7.146 1.864 7.986 1.00 94.44 99 ILE A N 1
ATOM 771 C CA . ILE A 1 99 ? 8.046 1.221 7.026 1.00 94.44 99 ILE A CA 1
ATOM 772 C C . ILE A 1 99 ? 9.085 0.436 7.826 1.00 94.44 99 ILE A C 1
ATOM 774 O O . ILE A 1 99 ? 9.919 1.039 8.499 1.00 94.44 99 ILE A O 1
ATOM 778 N N . VAL A 1 100 ? 9.020 -0.893 7.758 1.00 95.31 100 VAL A N 1
ATOM 779 C CA . VAL A 1 100 ? 9.955 -1.782 8.468 1.00 95.31 100 VAL A CA 1
ATOM 780 C C . VAL A 1 100 ? 11.204 -2.078 7.643 1.00 95.31 100 VAL A C 1
ATOM 782 O O . VAL A 1 100 ? 12.269 -2.316 8.204 1.00 95.31 100 VAL A O 1
ATOM 785 N N . GLU A 1 101 ? 11.090 -2.010 6.316 1.00 91.19 101 GLU A N 1
ATOM 786 C CA . GLU A 1 101 ? 12.184 -2.286 5.390 1.00 91.19 101 GLU A CA 1
ATOM 787 C C . GLU A 1 101 ? 11.983 -1.546 4.063 1.00 91.19 101 GLU A C 1
ATOM 789 O O . GLU A 1 101 ? 10.850 -1.381 3.602 1.00 91.19 101 GLU A O 1
ATOM 794 N N . THR A 1 102 ? 13.086 -1.115 3.443 1.00 90.81 102 THR A N 1
ATOM 795 C CA . THR A 1 102 ? 13.094 -0.521 2.102 1.00 90.81 102 THR A CA 1
ATOM 796 C C . THR A 1 102 ? 14.051 -1.292 1.187 1.00 90.81 102 THR A C 1
ATOM 798 O O . THR A 1 102 ? 15.257 -1.327 1.422 1.00 90.81 102 THR A O 1
ATOM 801 N N . ILE A 1 103 ? 13.529 -1.860 0.102 1.00 88.88 103 ILE A N 1
ATOM 802 C CA . ILE A 1 103 ? 14.303 -2.515 -0.957 1.00 88.88 103 ILE A CA 1
ATOM 803 C C . ILE A 1 103 ? 14.405 -1.559 -2.143 1.00 88.88 103 ILE A C 1
ATOM 805 O O . ILE A 1 103 ? 13.388 -1.086 -2.658 1.00 88.88 103 ILE A O 1
ATOM 809 N N . LYS A 1 104 ? 15.627 -1.300 -2.615 1.00 87.19 104 LYS A N 1
ATOM 810 C CA . LYS A 1 104 ? 15.848 -0.523 -3.840 1.00 87.19 104 LYS A CA 1
ATOM 811 C C . LYS A 1 104 ? 16.101 -1.446 -5.019 1.00 87.19 104 LYS A C 1
ATOM 813 O O . LYS A 1 104 ? 16.936 -2.346 -4.944 1.00 87.19 104 LYS A O 1
ATOM 818 N N . ILE A 1 105 ? 15.405 -1.185 -6.119 1.00 84.50 105 ILE A N 1
ATOM 819 C CA . ILE A 1 105 ? 15.600 -1.884 -7.391 1.00 84.50 105 ILE A CA 1
ATOM 820 C C . ILE A 1 105 ? 16.010 -0.903 -8.490 1.00 84.50 105 ILE A C 1
ATOM 822 O O . ILE A 1 105 ? 15.822 0.311 -8.382 1.00 84.50 105 ILE A O 1
ATOM 826 N N . THR A 1 106 ? 16.578 -1.413 -9.577 1.00 80.19 106 THR A N 1
ATOM 827 C CA . THR A 1 106 ? 16.985 -0.580 -10.720 1.00 80.19 106 THR A CA 1
ATOM 828 C C . THR A 1 106 ? 15.816 -0.261 -11.639 1.00 80.19 106 THR A C 1
ATOM 830 O O . THR A 1 106 ? 15.693 0.868 -12.113 1.00 80.19 106 THR A O 1
ATOM 833 N N . LYS A 1 107 ? 14.940 -1.239 -11.882 1.00 79.06 107 LYS A N 1
ATOM 834 C CA . LYS A 1 107 ? 13.739 -1.084 -12.703 1.00 79.06 107 LYS A CA 1
ATOM 835 C C . LYS A 1 107 ? 12.733 -2.195 -12.437 1.00 79.06 107 LYS A C 1
ATOM 837 O O . LYS A 1 107 ? 13.099 -3.272 -11.977 1.00 79.06 107 LYS A O 1
ATOM 842 N N . TRP A 1 108 ? 11.501 -1.917 -12.833 1.00 82.50 108 TRP A N 1
ATOM 843 C CA . TRP A 1 108 ? 10.402 -2.869 -12.894 1.00 82.50 108 TRP A CA 1
ATOM 844 C C . TRP A 1 108 ? 10.300 -3.524 -14.278 1.00 82.50 108 TRP A C 1
ATOM 846 O O . TRP A 1 108 ? 10.468 -2.841 -15.299 1.00 82.50 108 TRP A O 1
ATOM 856 N N . TYR A 1 109 ? 9.994 -4.822 -14.326 1.00 77.19 109 TYR A N 1
ATOM 857 C CA . TYR A 1 109 ? 9.926 -5.614 -15.563 1.00 77.19 109 TYR A CA 1
ATOM 858 C C . TYR A 1 109 ? 8.500 -5.988 -15.996 1.00 77.19 109 TYR A C 1
ATOM 860 O O . TYR A 1 109 ? 8.317 -6.739 -16.956 1.00 77.19 109 TYR A O 1
ATOM 868 N N . GLU A 1 110 ? 7.486 -5.442 -15.334 1.00 74.62 110 GLU A N 1
ATOM 869 C CA . GLU A 1 110 ? 6.099 -5.830 -15.553 1.00 74.62 110 GLU A CA 1
ATOM 870 C C . GLU A 1 110 ? 5.526 -5.520 -16.956 1.00 74.62 110 GLU A C 1
ATOM 872 O O . GLU A 1 110 ? 5.818 -4.496 -17.593 1.00 74.62 110 GLU A O 1
ATOM 877 N N . SER A 1 111 ? 4.625 -6.398 -17.412 1.00 71.88 111 SER A N 1
ATOM 878 C CA . SER A 1 111 ? 3.844 -6.212 -18.643 1.00 71.88 111 SER A CA 1
ATOM 879 C C . SER A 1 111 ? 2.402 -5.755 -18.373 1.00 71.88 111 SER A C 1
ATOM 881 O O . SER A 1 111 ? 1.826 -4.993 -19.150 1.00 71.88 111 SER A O 1
ATOM 883 N N . ASN A 1 112 ? 1.831 -6.171 -17.239 1.00 80.56 112 ASN A N 1
ATOM 884 C CA . ASN A 1 112 ? 0.460 -5.902 -16.808 1.00 80.56 112 ASN A CA 1
ATOM 885 C C . ASN A 1 112 ? 0.384 -5.831 -15.264 1.00 80.56 112 ASN A C 1
ATOM 887 O O . ASN A 1 112 ? 1.405 -5.963 -14.593 1.00 80.56 112 ASN A O 1
ATOM 891 N N . ALA A 1 113 ? -0.807 -5.574 -14.713 1.00 82.12 113 ALA A N 1
ATOM 892 C CA . ALA A 1 113 ? -1.015 -5.413 -13.269 1.00 82.12 113 ALA A CA 1
ATOM 893 C C . ALA A 1 113 ? -0.702 -6.689 -12.467 1.00 82.12 113 ALA A C 1
ATOM 895 O O . ALA A 1 113 ? -0.015 -6.626 -11.449 1.00 82.12 113 ALA A O 1
ATOM 896 N N . GLU A 1 114 ? -1.151 -7.848 -12.953 1.00 87.00 114 GLU A N 1
ATOM 897 C CA . GLU A 1 114 ? -0.954 -9.143 -12.295 1.00 87.00 114 GLU A CA 1
ATOM 898 C C . GLU A 1 114 ? 0.534 -9.519 -12.234 1.00 87.00 114 GLU A C 1
ATOM 900 O O . GLU A 1 114 ? 1.044 -9.910 -11.182 1.00 87.00 114 GLU A O 1
ATOM 905 N N . ASP A 1 115 ? 1.259 -9.338 -13.340 1.00 87.25 115 ASP A N 1
ATOM 906 C CA . ASP A 1 115 ? 2.703 -9.576 -13.397 1.00 87.25 115 ASP A CA 1
ATOM 907 C C . ASP A 1 115 ? 3.464 -8.667 -12.430 1.00 87.25 115 ASP A C 1
ATOM 909 O O . ASP A 1 115 ? 4.412 -9.113 -11.787 1.00 87.25 115 ASP A O 1
ATOM 913 N N . ALA A 1 116 ? 3.038 -7.409 -12.300 1.00 87.88 116 ALA A N 1
ATOM 914 C CA . ALA A 1 116 ? 3.691 -6.434 -11.436 1.00 87.88 116 ALA A CA 1
ATOM 915 C C . ALA A 1 116 ? 3.540 -6.783 -9.948 1.00 87.88 116 ALA A C 1
ATOM 917 O O . ALA A 1 116 ? 4.485 -6.665 -9.166 1.00 87.88 116 ALA A O 1
ATOM 918 N N . VAL A 1 117 ? 2.361 -7.269 -9.557 1.00 92.06 117 VAL A N 1
ATOM 919 C CA . VAL A 1 117 ? 2.111 -7.783 -8.207 1.00 92.06 117 VAL A CA 1
ATOM 920 C C . VAL A 1 117 ? 2.926 -9.056 -7.948 1.00 92.06 117 VAL A C 1
ATOM 922 O O . VAL A 1 117 ? 3.556 -9.174 -6.897 1.00 92.06 117 VAL A O 1
ATOM 925 N N . LYS A 1 118 ? 2.993 -9.988 -8.909 1.00 92.56 118 LYS A N 1
ATOM 926 C CA . LYS A 1 118 ? 3.824 -11.203 -8.795 1.00 92.56 118 LYS A CA 1
ATOM 927 C C . LYS A 1 118 ? 5.318 -10.892 -8.716 1.00 92.56 118 LYS A C 1
ATOM 929 O O . LYS A 1 118 ? 6.056 -11.584 -8.018 1.00 92.56 118 LYS A O 1
ATOM 934 N N . GLU A 1 119 ? 5.789 -9.880 -9.438 1.00 92.38 119 GLU A N 1
ATOM 935 C CA . GLU A 1 119 ? 7.170 -9.401 -9.348 1.00 92.38 119 GLU A CA 1
ATOM 936 C C . GLU A 1 119 ? 7.461 -8.867 -7.942 1.00 92.38 119 GLU A C 1
ATOM 938 O O . GLU A 1 119 ? 8.438 -9.291 -7.324 1.00 92.38 119 GLU A O 1
ATOM 943 N N . LEU A 1 120 ? 6.569 -8.041 -7.385 1.00 94.81 120 LEU A N 1
ATOM 944 C CA . LEU A 1 120 ? 6.674 -7.568 -6.005 1.00 94.81 120 LEU A CA 1
ATOM 945 C C . LEU A 1 120 ? 6.723 -8.729 -5.000 1.00 94.81 120 LEU A C 1
ATOM 947 O O . LEU A 1 120 ? 7.605 -8.741 -4.144 1.00 94.81 120 LEU A O 1
ATOM 951 N N . GLN A 1 121 ? 5.840 -9.726 -5.128 1.00 94.94 121 GLN A N 1
ATOM 952 C CA . GLN A 1 121 ? 5.849 -10.922 -4.275 1.00 94.94 121 GLN A CA 1
ATOM 953 C C . GLN A 1 121 ? 7.204 -11.638 -4.291 1.00 94.94 121 GLN A C 1
ATOM 955 O O . GLN A 1 121 ? 7.712 -12.014 -3.238 1.00 94.94 121 GLN A O 1
ATOM 960 N N . LYS A 1 122 ? 7.810 -11.804 -5.473 1.00 94.12 122 LYS A N 1
ATOM 961 C CA . LYS A 1 122 ? 9.144 -12.411 -5.612 1.00 94.12 122 LYS A CA 1
ATOM 962 C C . LYS A 1 122 ? 10.228 -11.558 -4.965 1.00 94.12 122 LYS A C 1
ATOM 964 O O . LYS A 1 122 ? 11.122 -12.098 -4.325 1.00 94.12 122 LYS A O 1
ATOM 969 N N . LEU A 1 123 ? 10.161 -10.237 -5.122 1.00 92.75 123 LEU A N 1
ATOM 970 C CA . LEU A 1 123 ? 11.153 -9.330 -4.547 1.00 92.75 123 LEU A CA 1
ATOM 971 C C . LEU A 1 123 ? 11.158 -9.394 -3.020 1.00 92.75 123 LEU A C 1
ATOM 973 O O . LEU A 1 123 ? 12.232 -9.352 -2.435 1.00 92.75 123 LEU A O 1
ATOM 977 N N . VAL A 1 124 ? 9.999 -9.576 -2.385 1.00 94.75 124 VAL A N 1
ATOM 978 C CA . VAL A 1 124 ? 9.881 -9.649 -0.917 1.00 94.75 124 VAL A CA 1
ATOM 979 C C . VAL A 1 124 ? 9.833 -11.078 -0.364 1.00 94.75 124 VAL A C 1
ATOM 981 O O . VAL A 1 124 ? 9.700 -11.256 0.843 1.00 94.75 124 VAL A O 1
ATOM 984 N N . SER A 1 125 ? 9.960 -12.115 -1.201 1.00 93.81 125 SER A N 1
ATOM 985 C CA . SER A 1 125 ? 9.791 -13.515 -0.770 1.00 93.81 125 SER A CA 1
ATOM 986 C C . SER A 1 125 ? 10.871 -14.009 0.195 1.00 93.81 125 SER A C 1
ATOM 988 O O . SER A 1 125 ? 10.716 -15.062 0.806 1.00 93.81 125 SER A O 1
ATOM 990 N N . HIS A 1 126 ? 11.993 -13.296 0.282 1.00 90.56 126 HIS A N 1
ATOM 991 C CA . HIS A 1 126 ? 13.088 -13.599 1.200 1.00 90.56 126 HIS A CA 1
ATOM 992 C C . HIS A 1 126 ? 12.865 -13.021 2.608 1.00 90.56 126 HIS A C 1
ATOM 994 O O . HIS A 1 126 ? 13.590 -13.387 3.532 1.00 90.56 126 HIS A O 1
ATOM 1000 N N . ILE A 1 127 ? 11.876 -12.139 2.775 1.00 92.06 127 ILE A N 1
ATOM 1001 C CA . ILE A 1 127 ? 11.497 -11.550 4.059 1.00 92.06 127 ILE A CA 1
ATOM 1002 C C . ILE A 1 127 ? 10.475 -12.466 4.734 1.00 92.06 127 ILE A C 1
ATOM 1004 O O . ILE A 1 127 ? 9.510 -12.899 4.102 1.00 92.06 127 ILE A O 1
ATOM 1008 N N . ASP A 1 128 ? 10.651 -12.724 6.033 1.00 93.88 128 ASP A N 1
ATOM 1009 C CA . ASP A 1 128 ? 9.678 -13.463 6.844 1.00 93.88 128 ASP A CA 1
ATOM 1010 C C . ASP A 1 128 ? 8.278 -12.811 6.744 1.00 93.88 128 ASP A C 1
ATOM 1012 O O . ASP A 1 128 ? 8.107 -11.673 7.197 1.00 93.88 128 ASP A O 1
ATOM 1016 N N . PRO A 1 129 ? 7.254 -13.504 6.206 1.00 91.88 129 PRO A N 1
ATOM 1017 C CA . PRO A 1 129 ? 5.903 -12.959 6.054 1.00 91.88 129 PRO A CA 1
ATOM 1018 C C . PRO A 1 129 ? 5.247 -12.504 7.361 1.00 91.88 129 PRO A C 1
ATOM 1020 O O . PRO A 1 129 ? 4.326 -11.689 7.317 1.00 91.88 129 PRO A O 1
ATOM 1023 N N . SER A 1 130 ? 5.705 -12.999 8.517 1.00 93.75 130 SER A N 1
ATOM 1024 C CA . SER A 1 130 ? 5.200 -12.599 9.837 1.00 93.75 130 SER A CA 1
ATOM 1025 C C . SER A 1 130 ? 5.771 -11.261 10.334 1.00 93.75 130 SER A C 1
ATOM 1027 O O . SER A 1 130 ? 5.210 -10.627 11.238 1.00 93.75 130 SER A O 1
ATOM 1029 N N . SER A 1 131 ? 6.868 -10.797 9.727 1.00 95.44 131 SER A N 1
ATOM 1030 C CA . SER A 1 131 ? 7.577 -9.572 10.114 1.00 95.44 131 SER A CA 1
ATOM 1031 C C . SER A 1 131 ? 6.946 -8.292 9.553 1.00 95.44 131 SER A C 1
ATOM 1033 O O . SER A 1 131 ? 7.135 -7.217 10.125 1.00 95.44 131 SER A O 1
ATOM 1035 N N . TYR A 1 132 ? 6.121 -8.408 8.510 1.00 97.44 132 TYR A N 1
ATOM 1036 C CA . TYR A 1 132 ? 5.383 -7.305 7.897 1.00 97.44 132 TYR A CA 1
ATOM 1037 C C . TYR A 1 132 ? 3.910 -7.663 7.696 1.00 97.44 132 TYR A C 1
ATOM 1039 O O . TYR A 1 132 ? 3.527 -8.827 7.728 1.00 97.44 132 TYR A O 1
ATOM 1047 N N . ASP A 1 133 ? 3.069 -6.657 7.492 1.00 98.25 133 ASP A N 1
ATOM 1048 C CA . ASP A 1 133 ? 1.648 -6.823 7.196 1.00 98.25 133 ASP A CA 1
ATOM 1049 C C . ASP A 1 133 ? 1.422 -6.703 5.681 1.00 98.25 133 ASP A C 1
ATOM 1051 O O . ASP A 1 133 ? 0.909 -7.634 5.065 1.00 98.25 133 ASP A O 1
ATOM 1055 N N . ILE A 1 134 ? 1.926 -5.634 5.055 1.00 98.25 134 ILE A N 1
ATOM 1056 C CA . ILE A 1 134 ? 1.817 -5.396 3.606 1.00 98.25 134 ILE A CA 1
ATOM 1057 C C . ILE A 1 134 ? 3.173 -5.094 2.953 1.00 98.25 134 ILE A C 1
ATOM 1059 O O . ILE A 1 134 ? 4.122 -4.676 3.617 1.00 98.25 134 ILE A O 1
ATOM 1063 N N . ALA A 1 135 ? 3.255 -5.278 1.641 1.00 98.00 135 ALA A N 1
ATOM 1064 C CA . ALA A 1 135 ? 4.359 -4.822 0.812 1.00 98.00 135 ALA A CA 1
ATOM 1065 C C . ALA A 1 135 ? 3.838 -3.863 -0.263 1.00 98.00 135 ALA A C 1
ATOM 1067 O O . ALA A 1 135 ? 2.827 -4.136 -0.911 1.00 98.00 135 ALA A O 1
ATOM 1068 N N . VAL A 1 136 ? 4.538 -2.749 -0.465 1.00 97.44 136 VAL A N 1
ATOM 1069 C CA . VAL A 1 136 ? 4.199 -1.737 -1.468 1.00 97.44 136 VAL A CA 1
ATOM 1070 C C . VAL A 1 136 ? 5.351 -1.612 -2.455 1.00 97.44 136 VAL A C 1
ATOM 1072 O O . VAL A 1 136 ? 6.481 -1.362 -2.059 1.00 97.44 136 VAL A O 1
ATOM 1075 N N . GLY A 1 137 ? 5.077 -1.782 -3.743 1.00 94.31 137 GLY A N 1
ATOM 1076 C CA . GLY A 1 137 ? 6.027 -1.603 -4.835 1.00 94.31 137 GLY A CA 1
ATOM 1077 C C . GLY A 1 137 ? 5.756 -0.313 -5.597 1.00 94.31 137 GLY A C 1
ATOM 1078 O O . GLY A 1 137 ? 4.696 -0.170 -6.204 1.00 94.31 137 GLY A O 1
ATOM 1079 N N . MET A 1 138 ? 6.712 0.608 -5.626 1.00 89.50 138 MET A N 1
ATOM 1080 C CA . MET A 1 138 ? 6.608 1.910 -6.278 1.00 89.50 138 MET A CA 1
ATOM 1081 C C . MET A 1 138 ? 7.596 2.068 -7.428 1.00 89.50 138 MET A C 1
ATOM 1083 O O . MET A 1 138 ? 8.768 1.700 -7.325 1.00 89.50 138 MET A O 1
ATOM 1087 N N . GLY A 1 139 ? 7.127 2.694 -8.502 1.00 80.94 139 GLY A N 1
ATOM 1088 C CA . GLY A 1 139 ? 7.969 3.072 -9.630 1.00 80.94 139 GLY A CA 1
ATOM 1089 C C . GLY A 1 139 ? 7.313 2.831 -10.976 1.00 80.94 139 GLY A C 1
ATOM 1090 O O . GLY A 1 139 ? 6.264 2.187 -11.061 1.00 80.94 139 GLY A O 1
ATOM 1091 N N . MET A 1 140 ? 7.917 3.352 -12.036 1.00 69.94 140 MET A N 1
ATOM 1092 C CA . MET A 1 140 ? 7.412 3.195 -13.399 1.00 69.94 140 MET A CA 1
ATOM 1093 C C . MET A 1 140 ? 8.196 2.106 -14.128 1.00 69.94 140 MET A C 1
ATOM 1095 O O . MET A 1 140 ? 9.425 2.114 -14.130 1.00 69.94 140 MET A O 1
ATOM 1099 N N . SER A 1 141 ? 7.510 1.203 -14.833 1.00 63.12 141 SER A N 1
ATOM 1100 C CA . SER A 1 141 ? 8.214 0.345 -15.787 1.00 63.12 141 SER A CA 1
ATOM 1101 C C . SER A 1 141 ? 8.695 1.149 -16.996 1.00 63.12 141 SER A C 1
ATOM 1103 O O . SER A 1 141 ? 8.019 2.062 -17.482 1.00 63.12 141 SER A O 1
ATOM 1105 N N . LEU A 1 142 ? 9.836 0.745 -17.558 1.00 54.97 142 LEU A N 1
ATOM 1106 C CA . LEU A 1 142 ? 10.381 1.325 -18.791 1.00 54.97 142 LEU A CA 1
ATOM 1107 C C . LEU A 1 142 ? 9.397 1.184 -19.973 1.00 54.97 142 LEU A C 1
ATOM 1109 O O . LEU A 1 142 ? 9.295 2.071 -20.823 1.00 54.97 142 LEU A O 1
ATOM 1113 N N . SER A 1 143 ? 8.629 0.086 -19.993 1.00 53.53 143 SER A N 1
ATOM 1114 C CA . SER A 1 143 ? 7.551 -0.165 -20.958 1.00 53.53 143 SER A CA 1
ATOM 1115 C C . SER A 1 143 ? 6.398 0.833 -20.813 1.00 53.53 143 SER A C 1
ATOM 1117 O O . SER A 1 143 ? 5.841 1.267 -21.821 1.00 53.53 143 SER A O 1
ATOM 1119 N N . SER A 1 144 ? 6.090 1.273 -19.589 1.00 51.84 144 SER A N 1
ATOM 1120 C CA . SER A 1 144 ? 5.075 2.296 -19.313 1.00 51.84 144 SER A CA 1
ATOM 1121 C C . SER A 1 144 ? 5.526 3.686 -19.763 1.00 51.84 144 SER A C 1
ATOM 1123 O O . SER A 1 144 ? 4.702 4.456 -20.241 1.00 51.84 144 SER A O 1
ATOM 1125 N N . THR A 1 145 ? 6.822 4.004 -19.695 1.00 51.12 145 THR A N 1
ATOM 1126 C CA . THR A 1 145 ? 7.371 5.284 -20.182 1.00 51.12 145 THR A CA 1
ATOM 1127 C C . THR A 1 145 ? 7.274 5.405 -21.708 1.00 51.12 145 THR A C 1
ATOM 1129 O O . THR A 1 145 ? 6.900 6.455 -22.231 1.00 51.12 145 THR A O 1
ATOM 1132 N N . ILE A 1 146 ? 7.534 4.315 -22.439 1.00 49.44 146 ILE A N 1
ATOM 1133 C CA . ILE A 1 146 ? 7.379 4.253 -23.906 1.00 49.44 146 ILE A CA 1
ATOM 1134 C C . ILE A 1 146 ? 5.888 4.158 -24.298 1.00 49.44 146 ILE A C 1
ATOM 1136 O O . ILE A 1 146 ? 5.444 4.768 -25.275 1.00 49.44 146 ILE A O 1
ATOM 1140 N N . GLY A 1 147 ? 5.086 3.452 -23.496 1.00 46.75 147 GLY A N 1
ATOM 1141 C CA . GLY A 1 147 ? 3.627 3.387 -23.607 1.00 46.75 147 GLY A CA 1
ATOM 1142 C C . GLY A 1 147 ? 2.945 4.744 -23.403 1.00 46.75 147 GLY A C 1
ATOM 1143 O O . GLY A 1 147 ? 2.057 5.105 -24.164 1.00 46.75 147 GLY A O 1
ATOM 1144 N N . ALA A 1 148 ? 3.399 5.552 -22.444 1.00 46.53 148 ALA A N 1
ATOM 1145 C CA . ALA A 1 148 ? 2.877 6.897 -22.190 1.00 46.53 148 ALA A CA 1
ATOM 1146 C C . ALA A 1 148 ? 3.166 7.861 -23.353 1.00 46.53 148 ALA A C 1
ATOM 1148 O O . ALA A 1 148 ? 2.314 8.674 -23.709 1.00 46.53 148 ALA A O 1
ATOM 1149 N N . ALA A 1 149 ? 4.324 7.723 -24.009 1.00 45.03 149 ALA A N 1
ATOM 1150 C CA . ALA A 1 149 ? 4.640 8.472 -25.226 1.00 45.03 149 ALA A CA 1
ATOM 1151 C C . ALA A 1 149 ? 3.744 8.081 -26.421 1.00 45.03 149 ALA A C 1
ATOM 1153 O O . ALA A 1 149 ? 3.494 8.904 -27.300 1.00 45.03 149 ALA A O 1
ATOM 1154 N N . SER A 1 150 ? 3.224 6.848 -26.448 1.00 39.31 150 SER A N 1
ATOM 1155 C CA . SER A 1 150 ? 2.297 6.356 -27.483 1.00 39.31 150 SER A CA 1
ATOM 1156 C C . SER A 1 150 ? 0.811 6.505 -27.114 1.00 39.31 150 SER A C 1
ATOM 1158 O O . SER A 1 150 ? -0.039 6.549 -28.005 1.00 39.31 150 SER A O 1
ATOM 1160 N N . ALA A 1 151 ? 0.487 6.694 -25.831 1.00 43.03 151 ALA A N 1
ATOM 1161 C CA . ALA A 1 151 ? -0.865 6.929 -25.314 1.00 43.03 151 ALA A CA 1
ATOM 1162 C C . ALA A 1 151 ? -1.485 8.262 -25.771 1.00 43.03 151 ALA A C 1
ATOM 1164 O O . ALA A 1 151 ? -2.695 8.442 -25.664 1.00 43.03 151 ALA A O 1
ATOM 1165 N N . VAL A 1 152 ? -0.696 9.169 -26.364 1.00 47.03 152 VAL A N 1
ATOM 1166 C CA . VAL A 1 152 ? -1.218 10.349 -27.081 1.00 47.03 152 VAL A CA 1
ATOM 1167 C C . VAL A 1 152 ? -2.128 9.938 -28.257 1.00 47.03 152 VAL A C 1
ATOM 1169 O O . VAL A 1 152 ? -2.961 10.733 -28.687 1.00 47.03 152 VAL A O 1
ATOM 1172 N N . PHE A 1 153 ? -2.024 8.696 -28.753 1.00 37.09 153 PHE A N 1
ATOM 1173 C CA . PHE A 1 153 ? -2.773 8.213 -29.918 1.00 37.09 153 PHE A CA 1
ATOM 1174 C C . PHE A 1 153 ? -3.676 6.991 -29.670 1.00 37.09 153 PHE A C 1
ATOM 1176 O O . PHE A 1 153 ? -4.508 6.698 -30.528 1.00 37.09 153 PHE A O 1
ATOM 1183 N N . ILE A 1 154 ? -3.562 6.282 -28.537 1.00 35.38 154 ILE A N 1
ATOM 1184 C CA . ILE A 1 154 ? -4.382 5.090 -28.242 1.00 35.38 154 ILE A CA 1
ATOM 1185 C C . ILE A 1 154 ? -4.786 5.081 -26.755 1.00 35.38 154 ILE A C 1
ATOM 1187 O O . ILE A 1 154 ? -3.902 5.027 -25.898 1.00 35.38 154 ILE A O 1
ATOM 1191 N N . PRO A 1 155 ? -6.093 5.078 -26.422 1.00 37.00 155 PRO A N 1
ATOM 1192 C CA . PRO A 1 155 ? -6.565 4.943 -25.049 1.00 37.00 155 PRO A CA 1
ATOM 1193 C C . PRO A 1 155 ? -6.424 3.481 -24.607 1.00 37.00 155 PRO A C 1
ATOM 1195 O O . PRO A 1 155 ? -7.369 2.698 -24.682 1.00 37.00 155 PRO A O 1
ATOM 1198 N N . MET A 1 156 ? -5.225 3.081 -24.189 1.00 38.16 156 MET A N 1
ATOM 1199 C CA . MET A 1 156 ? -5.067 1.834 -23.443 1.00 38.16 156 MET A CA 1
ATOM 1200 C C . MET A 1 156 ? -5.498 2.060 -21.987 1.00 38.16 156 MET A C 1
ATOM 1202 O O . MET A 1 156 ? -5.193 3.118 -21.434 1.00 38.16 156 MET A O 1
ATOM 1206 N N . PRO A 1 157 ? -6.183 1.094 -21.349 1.00 46.62 157 PRO A N 1
ATOM 1207 C CA . PRO A 1 157 ? -6.467 1.147 -19.921 1.00 46.62 157 PRO A CA 1
ATOM 1208 C C . PRO A 1 157 ? -5.142 1.035 -19.160 1.00 46.62 157 PRO A C 1
ATOM 1210 O O . PRO A 1 157 ? -4.614 -0.051 -18.924 1.00 46.62 157 PRO A O 1
ATOM 1213 N N . LEU A 1 158 ? -4.556 2.185 -18.840 1.00 65.44 158 LEU A N 1
ATOM 1214 C CA . LEU A 1 158 ? -3.358 2.275 -18.022 1.00 65.44 158 LEU A CA 1
ATOM 1215 C C . LEU A 1 158 ? -3.794 2.132 -16.564 1.00 65.44 158 LEU A C 1
ATOM 1217 O O . LEU A 1 158 ? -4.343 3.063 -15.981 1.00 65.44 158 LEU A O 1
ATOM 1221 N N . TRP A 1 159 ? -3.575 0.954 -15.984 1.00 78.38 159 TRP A N 1
ATOM 1222 C CA . TRP A 1 159 ? -3.672 0.788 -14.538 1.00 78.38 159 TRP A CA 1
ATOM 1223 C C . TRP A 1 159 ? -2.578 1.628 -13.870 1.00 78.38 159 TRP A C 1
ATOM 1225 O O . TRP A 1 159 ? -1.435 1.671 -14.340 1.00 78.38 159 TRP A O 1
ATOM 1235 N N . ALA A 1 160 ? -2.936 2.316 -12.792 1.00 82.00 160 ALA A N 1
ATOM 1236 C CA . ALA A 1 160 ? -2.017 3.174 -12.049 1.00 82.00 160 ALA A CA 1
ATOM 1237 C C . ALA A 1 160 ? -1.682 2.604 -10.660 1.00 82.00 160 ALA A C 1
ATOM 1239 O O . ALA A 1 160 ? -0.598 2.869 -10.135 1.00 82.00 160 ALA A O 1
ATOM 1240 N N . GLY A 1 161 ? -2.583 1.785 -10.119 1.00 87.38 161 GLY A N 1
ATOM 1241 C CA . GLY A 1 161 ? -2.425 0.965 -8.928 1.00 87.38 161 GLY A CA 1
ATOM 1242 C C . GLY A 1 161 ? -2.958 -0.446 -9.188 1.00 87.38 161 GLY A C 1
ATOM 1243 O O . GLY A 1 161 ? -3.692 -0.662 -10.157 1.00 87.38 161 GLY A O 1
ATOM 1244 N N . ALA A 1 162 ? -2.507 -1.404 -8.388 1.00 91.19 162 ALA A N 1
ATOM 1245 C CA . ALA A 1 162 ? -3.051 -2.751 -8.331 1.00 91.19 162 ALA A CA 1
ATOM 1246 C C . ALA A 1 162 ? -2.772 -3.365 -6.959 1.00 91.19 162 ALA A C 1
ATOM 1248 O O . ALA A 1 162 ? -1.717 -3.116 -6.366 1.00 91.19 162 ALA A O 1
ATOM 1249 N N . ILE A 1 163 ? -3.671 -4.231 -6.509 1.00 93.81 163 ILE A N 1
ATOM 1250 C CA . ILE A 1 163 ? -3.502 -5.057 -5.320 1.00 93.81 163 ILE A CA 1
ATOM 1251 C C . ILE A 1 163 ? -3.735 -6.526 -5.669 1.00 93.81 163 ILE A C 1
ATOM 1253 O O . ILE A 1 163 ? -4.505 -6.871 -6.559 1.00 93.81 163 ILE A O 1
ATOM 1257 N N . GLU A 1 164 ? -3.011 -7.393 -4.982 1.00 93.31 164 GLU A N 1
ATOM 1258 C CA . GLU A 1 164 ? -3.191 -8.841 -5.015 1.00 93.31 164 GLU A CA 1
ATOM 1259 C C . GLU A 1 164 ? -4.549 -9.270 -4.434 1.00 93.31 164 GLU A C 1
ATOM 1261 O O . GLU A 1 164 ? -4.953 -8.718 -3.420 1.00 93.31 164 GLU A O 1
ATOM 1266 N N . ASP A 1 165 ? -5.240 -10.252 -5.019 1.00 89.06 165 ASP A N 1
ATOM 1267 C CA . ASP A 1 165 ? -6.637 -10.559 -4.660 1.00 89.06 165 ASP A CA 1
ATOM 1268 C C . ASP A 1 165 ? -6.827 -11.546 -3.488 1.00 89.06 165 ASP A C 1
ATOM 1270 O O . ASP A 1 165 ? -7.828 -11.449 -2.773 1.00 89.06 165 ASP A O 1
ATOM 1274 N N . GLU A 1 166 ? -5.921 -12.509 -3.289 1.00 91.25 166 GLU A N 1
ATOM 1275 C CA . GLU A 1 166 ? -6.063 -13.623 -2.339 1.00 91.25 166 GLU A CA 1
ATOM 1276 C C . GLU A 1 166 ? -5.840 -13.182 -0.891 1.00 91.25 166 GLU A C 1
ATOM 1278 O O . GLU A 1 166 ? -6.680 -13.435 -0.029 1.00 91.25 166 GLU A O 1
ATOM 1283 N N . TYR A 1 167 ? -4.729 -12.510 -0.600 1.00 93.25 167 TYR A N 1
ATOM 1284 C CA . TYR A 1 167 ? -4.377 -12.033 0.743 1.00 93.25 167 TYR A CA 1
ATOM 1285 C C . TYR A 1 167 ? -4.597 -10.530 0.903 1.00 93.25 167 TYR A C 1
ATOM 1287 O O . TYR A 1 167 ? -4.777 -10.052 2.031 1.00 93.25 167 TYR A O 1
ATOM 1295 N N . ARG A 1 168 ? -4.564 -9.799 -0.220 1.00 94.50 168 ARG A N 1
ATOM 1296 C CA . ARG A 1 168 ? -4.661 -8.337 -0.300 1.00 94.50 168 ARG A CA 1
ATOM 1297 C C . ARG A 1 168 ? -3.598 -7.619 0.511 1.00 94.50 168 ARG A C 1
ATOM 1299 O O . ARG A 1 168 ? -3.870 -6.688 1.265 1.00 94.50 168 ARG A O 1
ATOM 1306 N N . ARG A 1 169 ? -2.356 -8.082 0.360 1.00 96.19 169 ARG A N 1
ATOM 1307 C CA . ARG A 1 169 ? -1.193 -7.533 1.074 1.00 96.19 169 ARG A CA 1
ATOM 1308 C C . ARG A 1 169 ? -0.062 -7.027 0.184 1.00 96.19 169 ARG A C 1
ATOM 1310 O O . ARG A 1 169 ? 0.901 -6.478 0.707 1.00 96.19 169 ARG A O 1
ATOM 1317 N N . TYR A 1 170 ? -0.150 -7.212 -1.131 1.00 97.50 170 TYR A N 1
ATOM 1318 C CA . TYR A 1 170 ? 0.864 -6.756 -2.084 1.00 97.50 170 TYR A CA 1
ATOM 1319 C C . TYR A 1 170 ? 0.255 -5.685 -2.982 1.00 97.50 170 TYR A C 1
ATOM 1321 O O . TYR A 1 170 ? -0.652 -5.981 -3.756 1.00 97.50 170 TYR A O 1
ATOM 1329 N N . ILE A 1 171 ? 0.747 -4.453 -2.862 1.00 97.06 171 ILE A N 1
ATOM 1330 C CA . ILE A 1 171 ? 0.241 -3.278 -3.576 1.00 97.06 171 ILE A CA 1
ATOM 1331 C C . ILE A 1 171 ? 1.313 -2.785 -4.539 1.00 97.06 171 ILE A C 1
ATOM 1333 O O . ILE A 1 171 ? 2.447 -2.540 -4.138 1.00 97.06 171 ILE A O 1
ATOM 1337 N N . ARG A 1 172 ? 0.964 -2.569 -5.803 1.00 93.94 172 ARG A N 1
ATOM 1338 C CA . ARG A 1 172 ? 1.863 -2.035 -6.827 1.00 93.94 172 ARG A CA 1
ATOM 1339 C C . ARG A 1 172 ? 1.347 -0.695 -7.350 1.00 93.94 172 ARG A C 1
ATOM 1341 O O . ARG A 1 172 ? 0.210 -0.602 -7.788 1.00 93.94 172 ARG A O 1
ATOM 1348 N N . LEU A 1 173 ? 2.207 0.325 -7.367 1.00 90.38 173 LEU A N 1
ATOM 1349 C CA . LEU A 1 173 ? 1.889 1.700 -7.773 1.00 90.38 173 LEU A CA 1
ATOM 1350 C C . LEU A 1 173 ? 2.827 2.226 -8.869 1.00 90.38 173 LEU A C 1
ATOM 1352 O O . LEU A 1 173 ? 4.043 2.315 -8.679 1.00 90.38 173 LEU A O 1
ATOM 1356 N N . LYS A 1 174 ? 2.261 2.680 -9.989 1.00 84.69 174 LYS A N 1
ATOM 1357 C CA . LYS A 1 174 ? 2.993 3.356 -11.083 1.00 84.69 174 LYS A CA 1
ATOM 1358 C C . LYS A 1 174 ? 3.069 4.873 -10.943 1.00 84.69 174 LYS A C 1
ATOM 1360 O O . LYS A 1 174 ? 3.630 5.554 -11.795 1.00 84.69 174 LYS A O 1
ATOM 1365 N N . THR A 1 175 ? 2.467 5.400 -9.891 1.00 78.88 175 THR A N 1
ATOM 1366 C CA . THR A 1 175 ? 2.293 6.826 -9.646 1.00 78.88 175 THR A CA 1
ATOM 1367 C C . THR A 1 175 ? 2.688 7.164 -8.214 1.00 78.88 175 THR A C 1
ATOM 1369 O O . THR A 1 175 ? 2.773 6.287 -7.353 1.00 78.88 175 THR A O 1
ATOM 1372 N N . THR A 1 176 ? 2.881 8.450 -7.953 1.00 81.75 176 THR A N 1
ATOM 1373 C CA . THR A 1 176 ? 3.034 9.015 -6.609 1.00 81.75 176 THR A CA 1
ATOM 1374 C C . THR A 1 176 ? 1.843 9.901 -6.252 1.00 81.75 176 THR A C 1
ATOM 1376 O O . THR A 1 176 ? 1.974 10.960 -5.635 1.00 81.75 176 THR A O 1
ATOM 1379 N N . ASP A 1 177 ? 0.654 9.440 -6.638 1.00 82.38 177 ASP A N 1
ATOM 1380 C CA . ASP A 1 177 ? -0.630 10.011 -6.247 1.00 82.38 177 ASP A CA 1
ATOM 1381 C C . ASP A 1 177 ? -1.142 9.341 -4.961 1.00 82.38 177 ASP A C 1
ATOM 1383 O O . ASP A 1 177 ? -1.326 8.121 -4.913 1.00 82.38 177 ASP A O 1
ATOM 1387 N N . CYS A 1 178 ? -1.379 10.141 -3.913 1.00 85.00 178 CYS A N 1
ATOM 1388 C CA . CYS A 1 178 ? -1.901 9.635 -2.643 1.00 85.00 178 CYS A CA 1
ATOM 1389 C C . CYS A 1 178 ? -3.291 9.016 -2.785 1.00 85.00 178 CYS A C 1
ATOM 1391 O O . CYS A 1 178 ? -3.574 8.060 -2.070 1.00 85.00 178 CYS A O 1
ATOM 1393 N N . TRP A 1 179 ? -4.136 9.525 -3.690 1.00 87.88 179 TRP A N 1
ATOM 1394 C CA . TRP A 1 179 ? -5.474 8.975 -3.896 1.00 87.88 179 TRP A CA 1
ATOM 1395 C C . TRP A 1 179 ? -5.384 7.538 -4.409 1.00 87.88 179 TRP A C 1
ATOM 1397 O O . TRP A 1 179 ? -6.034 6.658 -3.859 1.00 87.88 179 TRP A O 1
ATOM 1407 N N . ILE A 1 180 ? -4.509 7.276 -5.388 1.00 87.50 180 ILE A N 1
ATOM 1408 C CA . ILE A 1 180 ? -4.309 5.925 -5.938 1.00 87.50 180 ILE A CA 1
ATOM 1409 C C . ILE A 1 180 ? -3.746 4.996 -4.861 1.00 87.50 180 ILE A C 1
ATOM 1411 O O . ILE A 1 180 ? -4.227 3.882 -4.695 1.00 87.50 180 ILE A O 1
ATOM 1415 N N . PHE A 1 181 ? -2.766 5.453 -4.079 1.00 92.19 181 PHE A N 1
ATOM 1416 C CA . PHE A 1 181 ? -2.251 4.647 -2.974 1.00 92.19 181 PHE A CA 1
ATOM 1417 C C . PHE A 1 181 ? -3.332 4.303 -1.942 1.00 92.19 181 PHE A C 1
ATOM 1419 O O . PHE A 1 181 ? -3.446 3.150 -1.540 1.00 92.19 181 PHE A O 1
ATOM 1426 N N . GLN A 1 182 ? -4.124 5.288 -1.518 1.00 93.19 182 GLN A N 1
ATOM 1427 C CA . GLN A 1 182 ? -5.196 5.092 -0.543 1.00 93.19 182 GLN A CA 1
ATOM 1428 C C . GLN A 1 182 ? -6.322 4.216 -1.095 1.00 93.19 182 GLN A C 1
ATOM 1430 O O . GLN A 1 182 ? -6.888 3.435 -0.340 1.00 93.19 182 GLN A O 1
ATOM 1435 N N . HIS A 1 183 ? -6.614 4.308 -2.394 1.00 93.56 183 HIS A N 1
ATOM 1436 C CA . HIS A 1 183 ? -7.557 3.437 -3.087 1.00 93.56 183 HIS A CA 1
ATOM 1437 C C . HIS A 1 183 ? -7.125 1.970 -2.989 1.00 93.56 183 HIS A C 1
ATOM 1439 O O . HIS A 1 183 ? -7.874 1.137 -2.485 1.00 93.56 183 HIS A O 1
ATOM 1445 N N . GLU A 1 184 ? -5.889 1.658 -3.393 1.00 94.50 184 GLU A N 1
ATOM 1446 C CA . GLU A 1 184 ? -5.374 0.287 -3.301 1.00 94.50 184 GLU A CA 1
ATOM 1447 C C . GLU A 1 184 ? -5.237 -0.175 -1.846 1.00 94.50 184 GLU A C 1
ATOM 1449 O O . GLU A 1 184 ? -5.511 -1.327 -1.521 1.00 94.50 184 GLU A O 1
ATOM 1454 N N . LEU A 1 185 ? -4.851 0.724 -0.938 1.00 96.31 185 LEU A N 1
ATOM 1455 C CA . LEU A 1 185 ? -4.772 0.413 0.485 1.00 96.31 185 LEU A CA 1
ATOM 1456 C C . LEU A 1 185 ? -6.150 0.106 1.080 1.00 96.31 185 LEU A C 1
ATOM 1458 O O . LEU A 1 185 ? -6.254 -0.785 1.916 1.00 96.31 185 LEU A O 1
ATOM 1462 N N . ALA A 1 186 ? -7.207 0.792 0.647 1.00 94.69 186 ALA A N 1
ATOM 1463 C CA . ALA A 1 186 ? -8.567 0.508 1.087 1.00 94.69 186 ALA A CA 1
ATOM 1464 C C . ALA A 1 186 ? -9.015 -0.897 0.661 1.00 94.69 186 ALA A C 1
ATOM 1466 O O . ALA A 1 186 ? -9.602 -1.611 1.474 1.00 94.69 186 ALA A O 1
ATOM 1467 N N . HIS A 1 187 ? -8.642 -1.360 -0.538 1.00 94.56 187 HIS A N 1
ATOM 1468 C CA . HIS A 1 187 ? -8.901 -2.746 -0.958 1.00 94.56 187 HIS A CA 1
ATOM 1469 C C . HIS A 1 187 ? -8.253 -3.785 -0.041 1.00 94.56 187 HIS A C 1
ATOM 1471 O O . HIS A 1 187 ? -8.764 -4.899 0.058 1.00 94.56 187 HIS A O 1
ATOM 1477 N N . ALA A 1 188 ? -7.192 -3.442 0.693 1.00 95.75 188 ALA A N 1
ATOM 1478 C CA . ALA A 1 188 ? -6.588 -4.330 1.688 1.00 95.75 188 ALA A CA 1
ATOM 1479 C C . ALA A 1 188 ? -7.521 -4.644 2.880 1.00 95.75 188 ALA A C 1
ATOM 1481 O O . ALA A 1 188 ? -7.287 -5.610 3.611 1.00 95.75 188 ALA A O 1
ATOM 1482 N N . PHE A 1 189 ? -8.581 -3.850 3.063 1.00 95.06 189 PHE A N 1
ATOM 1483 C CA . PHE A 1 189 ? -9.522 -3.950 4.179 1.00 95.06 189 PHE A CA 1
ATOM 1484 C C . PHE A 1 189 ? -10.998 -4.046 3.755 1.00 95.06 189 PHE A C 1
ATOM 1486 O O . PHE A 1 189 ? -11.800 -4.510 4.556 1.00 95.06 189 PHE A O 1
ATOM 1493 N N . VAL A 1 190 ? -11.365 -3.627 2.539 1.00 92.31 190 VAL A N 1
ATOM 1494 C CA . VAL A 1 190 ? -12.751 -3.639 2.029 1.00 92.31 190 VAL A CA 1
ATOM 1495 C C . VAL A 1 190 ? -12.936 -4.778 1.034 1.00 92.31 190 VAL A C 1
ATOM 1497 O O . VAL A 1 190 ? -12.382 -4.748 -0.062 1.00 92.31 190 VAL A O 1
ATOM 1500 N N . PHE A 1 191 ? -13.715 -5.794 1.388 1.00 89.19 191 PHE A N 1
ATOM 1501 C CA . PHE A 1 191 ? -13.930 -7.018 0.612 1.00 89.19 191 PHE A CA 1
ATOM 1502 C C . PHE A 1 191 ? -15.339 -7.112 0.016 1.00 89.19 191 PHE A C 1
ATOM 1504 O O . PHE A 1 191 ? -15.525 -7.772 -1.012 1.00 89.19 191 PHE A O 1
ATOM 1511 N N . GLY A 1 192 ? -16.334 -6.474 0.638 1.00 77.81 192 GLY A N 1
ATOM 1512 C CA . GLY A 1 192 ? -17.737 -6.540 0.234 1.00 77.81 192 GLY A CA 1
ATOM 1513 C C . GLY A 1 192 ? -17.980 -5.955 -1.157 1.00 77.81 192 GLY A C 1
ATOM 1514 O O . GLY A 1 192 ? -18.695 -6.543 -1.984 1.00 77.81 192 GLY A O 1
ATOM 1515 N N . THR A 1 193 ? -17.317 -4.843 -1.474 1.00 75.69 193 THR A N 1
ATOM 1516 C CA . THR A 1 193 ? -17.424 -4.164 -2.770 1.00 75.69 193 THR A CA 1
ATOM 1517 C C . THR A 1 193 ? -16.065 -4.036 -3.454 1.00 75.69 193 THR A C 1
ATOM 1519 O O . THR A 1 193 ? -15.027 -3.995 -2.809 1.00 75.69 193 THR A O 1
ATOM 1522 N N . LEU A 1 194 ? -16.072 -4.042 -4.795 1.00 72.50 194 LEU A N 1
ATOM 1523 C CA . LEU A 1 194 ? -14.861 -3.743 -5.569 1.00 72.50 194 LEU A CA 1
ATOM 1524 C C . LEU A 1 194 ? -14.735 -2.243 -5.838 1.00 72.50 194 LEU A C 1
ATOM 1526 O O . LEU A 1 194 ? -13.633 -1.738 -5.858 1.00 72.50 194 LEU A O 1
ATOM 1530 N N . HIS A 1 195 ? -15.842 -1.539 -6.086 1.00 79.12 195 HIS A N 1
ATOM 1531 C CA . HIS A 1 195 ? -15.835 -0.097 -6.332 1.00 79.12 195 HIS A CA 1
ATOM 1532 C C . HIS A 1 195 ? -17.189 0.493 -5.914 1.00 79.12 195 HIS A C 1
ATOM 1534 O O . HIS A 1 195 ? -18.178 0.335 -6.633 1.00 79.12 195 HIS A O 1
ATOM 1540 N N . SER A 1 196 ? -17.248 1.130 -4.748 1.00 76.19 196 SER A N 1
ATOM 1541 C CA . SER A 1 196 ? -18.455 1.742 -4.162 1.00 76.19 196 SER A CA 1
ATOM 1542 C C . SER A 1 196 ? -18.628 3.226 -4.535 1.00 76.19 196 SER A C 1
ATOM 1544 O O . SER A 1 196 ? -19.737 3.756 -4.479 1.00 76.19 196 SER A O 1
ATOM 1546 N N . GLY A 1 197 ? -17.550 3.898 -4.958 1.00 79.75 197 GLY A N 1
ATOM 1547 C CA . GLY A 1 197 ? -17.488 5.351 -5.156 1.00 79.75 197 GLY A CA 1
ATOM 1548 C C . GLY A 1 197 ? -16.547 6.019 -4.149 1.00 79.75 197 GLY A C 1
ATOM 1549 O O . GLY A 1 197 ? -15.790 5.346 -3.460 1.00 79.75 197 GLY A O 1
ATOM 1550 N N . GLY A 1 198 ? -16.542 7.354 -4.084 1.00 84.75 198 GLY A N 1
ATOM 1551 C CA . GLY A 1 198 ? -15.630 8.087 -3.191 1.00 84.75 198 GLY A CA 1
ATOM 1552 C C . GLY A 1 198 ? -14.158 7.713 -3.423 1.00 84.75 198 GLY A C 1
ATOM 1553 O O . GLY A 1 198 ? -13.700 7.724 -4.570 1.00 84.75 198 GLY A O 1
ATOM 1554 N N . LEU A 1 199 ? -13.444 7.349 -2.350 1.00 86.50 199 LEU A N 1
ATOM 1555 C CA . LEU A 1 199 ? -12.075 6.832 -2.434 1.00 86.50 199 LEU A CA 1
ATOM 1556 C C . LEU A 1 199 ? -11.980 5.545 -3.274 1.00 86.50 199 LEU A C 1
ATOM 1558 O O . LEU A 1 199 ? -11.029 5.402 -4.032 1.00 86.50 199 LEU A O 1
ATOM 1562 N N . LEU A 1 200 ? -12.979 4.658 -3.222 1.00 87.44 200 LEU A N 1
ATOM 1563 C CA . LEU A 1 200 ? -13.040 3.406 -3.992 1.00 87.44 200 LEU A CA 1
ATOM 1564 C C . LEU A 1 200 ? -13.679 3.568 -5.387 1.00 87.44 200 LEU A C 1
ATOM 1566 O O . LEU A 1 200 ? -14.128 2.597 -5.995 1.00 87.44 200 LEU A O 1
ATOM 1570 N N . SER A 1 201 ? -13.749 4.782 -5.940 1.00 81.38 201 SER A N 1
ATOM 1571 C CA . SER A 1 201 ? -14.246 4.991 -7.309 1.00 81.38 201 SER A CA 1
ATOM 1572 C C . SER A 1 201 ? -13.348 4.310 -8.351 1.00 81.38 201 SER A C 1
ATOM 1574 O O . SER A 1 20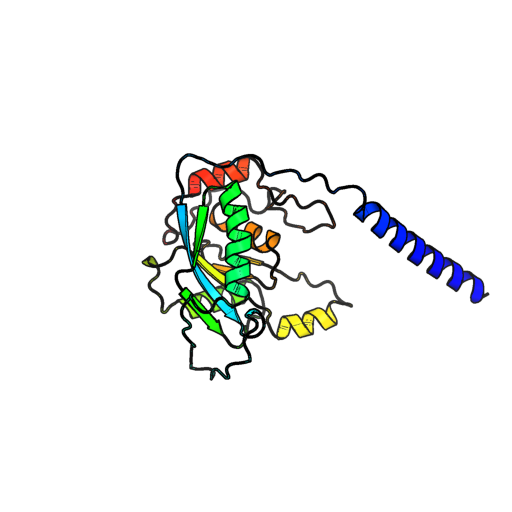1 ? -12.142 4.525 -8.358 1.00 81.38 201 SER A O 1
ATOM 1576 N N . ALA A 1 202 ? -13.941 3.569 -9.297 1.00 72.38 202 ALA A N 1
ATOM 1577 C CA . ALA A 1 202 ? -13.222 2.953 -10.424 1.00 72.38 202 ALA A CA 1
ATOM 1578 C C . ALA A 1 202 ? -12.659 3.972 -11.436 1.00 72.38 202 ALA A C 1
ATOM 1580 O O . ALA A 1 202 ? -11.844 3.625 -12.289 1.00 72.38 202 ALA A O 1
ATOM 1581 N N . PHE A 1 203 ? -13.128 5.224 -11.387 1.00 64.06 203 PHE A N 1
ATOM 1582 C CA . PHE A 1 203 ? -12.734 6.271 -12.324 1.00 64.06 203 PHE A CA 1
ATOM 1583 C C . PHE A 1 203 ? -12.242 7.519 -11.596 1.00 64.06 203 PHE A C 1
ATOM 1585 O O . PHE A 1 203 ? -12.941 8.079 -10.746 1.00 64.06 203 PHE A O 1
ATOM 1592 N N . THR A 1 204 ? -11.087 8.019 -12.032 1.00 53.88 204 THR A N 1
ATOM 1593 C CA . THR A 1 204 ? -10.572 9.354 -11.722 1.00 53.88 204 THR A CA 1
ATOM 1594 C C . THR A 1 204 ? -11.141 10.372 -12.712 1.00 53.88 204 THR A C 1
ATOM 1596 O O . THR A 1 204 ? -10.435 10.943 -13.539 1.00 53.88 204 THR A O 1
ATOM 1599 N N . VAL A 1 205 ? -12.461 10.582 -12.710 1.00 43.50 205 VAL A N 1
ATOM 1600 C CA . VAL A 1 205 ? -13.039 11.601 -13.601 1.00 43.50 205 VAL A CA 1
ATOM 1601 C C . VAL A 1 205 ? -12.721 12.982 -13.036 1.00 43.50 205 VAL A C 1
ATOM 1603 O O . VAL A 1 205 ? -13.065 13.287 -11.893 1.00 43.50 205 VAL A O 1
ATOM 1606 N N . PHE A 1 206 ? -12.034 13.786 -13.854 1.00 40.53 206 PHE A N 1
ATOM 1607 C CA . PHE A 1 206 ? -11.663 15.183 -13.638 1.00 40.53 206 PHE A CA 1
ATOM 1608 C C . PHE A 1 206 ? -12.549 15.901 -12.592 1.00 40.53 206 PHE A C 1
ATOM 1610 O O . PHE A 1 206 ? -13.714 16.195 -12.837 1.00 40.53 206 PHE A O 1
ATOM 1617 N N . SER A 1 207 ? -11.937 16.183 -11.436 1.00 38.84 207 SER A N 1
ATOM 1618 C CA . SER A 1 207 ? -12.360 17.112 -10.372 1.00 38.84 207 SER A CA 1
ATOM 1619 C C . SER A 1 207 ? -13.416 16.709 -9.325 1.00 38.84 207 SER A C 1
ATOM 1621 O O . SER A 1 207 ? -13.841 17.595 -8.585 1.00 38.84 207 SER A O 1
ATOM 1623 N N . THR A 1 208 ? -13.822 15.439 -9.168 1.00 44.84 208 THR A N 1
ATOM 1624 C CA . THR A 1 208 ? -14.763 15.065 -8.071 1.00 44.84 208 THR A CA 1
ATOM 1625 C C . THR A 1 208 ? -14.440 13.785 -7.292 1.00 44.84 208 THR A C 1
ATOM 1627 O O . THR A 1 208 ? -15.264 13.336 -6.495 1.00 44.84 208 THR A O 1
ATOM 1630 N N . THR A 1 209 ? -13.248 13.197 -7.440 1.00 57.72 209 THR A N 1
ATOM 1631 C CA . THR A 1 209 ? -12.853 12.060 -6.591 1.00 57.72 209 THR A CA 1
ATOM 1632 C C . THR A 1 209 ? -12.650 12.524 -5.152 1.00 57.72 209 THR A C 1
ATOM 1634 O O . THR A 1 209 ? -11.658 13.176 -4.827 1.00 57.72 209 THR A O 1
ATOM 1637 N N . SER A 1 210 ? -13.610 12.196 -4.289 1.00 71.50 210 SER A N 1
ATOM 1638 C CA . SER A 1 210 ? -13.448 12.328 -2.844 1.00 71.50 210 SER A CA 1
ATOM 1639 C C . SER A 1 210 ? -12.255 11.482 -2.395 1.00 71.50 210 SER A C 1
ATOM 1641 O O . SER A 1 210 ? -12.122 10.328 -2.799 1.00 71.50 210 SER A O 1
ATOM 1643 N N . THR A 1 211 ? -11.397 12.046 -1.548 1.00 77.31 211 THR A N 1
ATOM 1644 C CA . THR A 1 211 ? -10.333 11.301 -0.856 1.00 77.31 211 THR A CA 1
ATOM 1645 C C . THR A 1 211 ? -10.864 10.534 0.354 1.00 77.31 211 THR A C 1
ATOM 1647 O O . THR A 1 211 ? -10.100 9.855 1.023 1.00 77.31 211 THR A O 1
ATOM 1650 N N . CYS A 1 212 ? -12.159 10.658 0.659 1.00 85.88 212 CYS A N 1
ATOM 1651 C CA . CYS A 1 212 ? -12.787 10.010 1.800 1.00 85.88 212 CYS A CA 1
ATOM 1652 C C . CYS A 1 212 ? -13.463 8.696 1.388 1.00 85.88 212 CYS A C 1
ATOM 1654 O O . CYS A 1 212 ? -14.060 8.597 0.310 1.00 85.88 212 CYS A O 1
ATOM 1656 N N . LEU A 1 213 ? -13.422 7.723 2.295 1.00 87.69 213 LEU A N 1
ATOM 1657 C CA . LEU A 1 213 ? -14.235 6.507 2.238 1.00 87.69 213 LEU A CA 1
ATOM 1658 C C . LEU A 1 213 ? -15.705 6.893 2.410 1.00 87.69 213 LEU A C 1
ATOM 1660 O O . LEU A 1 213 ? -16.021 7.863 3.109 1.00 87.69 213 LEU A O 1
ATOM 1664 N N . LEU A 1 214 ? -16.592 6.127 1.781 1.00 88.56 214 LEU A N 1
ATOM 1665 C CA . LEU A 1 214 ? -18.005 6.158 2.137 1.00 88.56 214 LEU A CA 1
ATOM 1666 C C . LEU A 1 214 ? -18.200 5.485 3.502 1.00 88.56 214 LEU A C 1
ATOM 1668 O O . LEU A 1 214 ? -17.301 4.812 3.999 1.00 88.56 214 LEU A O 1
ATOM 1672 N N . GLU A 1 215 ? -19.359 5.697 4.123 1.00 88.12 215 GLU A N 1
ATOM 1673 C CA . GLU A 1 215 ? -19.637 5.177 5.468 1.00 88.12 215 GLU A CA 1
ATOM 1674 C C . GLU A 1 215 ? -19.543 3.645 5.525 1.00 88.12 215 GLU A C 1
ATOM 1676 O O . GLU A 1 215 ? -18.812 3.129 6.362 1.00 88.12 215 GLU A O 1
ATOM 1681 N N . ASP A 1 216 ? -20.151 2.941 4.564 1.00 88.88 216 ASP A N 1
ATOM 1682 C CA . ASP A 1 216 ? -20.097 1.474 4.491 1.00 88.88 216 ASP A CA 1
ATOM 1683 C C . ASP A 1 216 ? -18.659 0.946 4.312 1.00 88.88 216 ASP A C 1
ATOM 1685 O O . ASP A 1 216 ? -18.258 -0.017 4.964 1.00 88.88 216 ASP A O 1
ATOM 1689 N N . ASP A 1 217 ? -17.852 1.599 3.465 1.00 90.75 217 ASP A N 1
ATOM 1690 C CA . ASP A 1 217 ? -16.451 1.207 3.264 1.00 90.75 217 ASP A CA 1
ATOM 1691 C C . ASP A 1 217 ? -15.612 1.494 4.513 1.00 90.75 217 ASP A C 1
ATOM 1693 O O . ASP A 1 217 ? -14.703 0.739 4.849 1.00 90.75 217 ASP A O 1
ATOM 1697 N N . PHE A 1 218 ? -15.894 2.603 5.203 1.00 91.19 218 PHE A N 1
ATOM 1698 C CA . PHE A 1 218 ? -15.235 2.945 6.455 1.00 91.19 218 PHE A CA 1
ATOM 1699 C C . PHE A 1 218 ? -15.538 1.906 7.533 1.00 91.19 218 PHE A C 1
ATOM 1701 O O . PHE A 1 218 ? -14.608 1.437 8.184 1.00 91.19 218 PHE A O 1
ATOM 1708 N N . ASP A 1 219 ? -16.799 1.516 7.695 1.00 91.00 219 ASP A N 1
ATOM 1709 C CA . ASP A 1 219 ? -17.193 0.506 8.673 1.00 91.00 219 ASP A CA 1
ATOM 1710 C C . ASP A 1 219 ? -16.502 -0.837 8.380 1.00 91.00 219 ASP A C 1
ATOM 1712 O O . ASP A 1 219 ? -15.921 -1.433 9.289 1.00 91.00 219 ASP A O 1
ATOM 1716 N N . GLU A 1 220 ? -16.422 -1.258 7.113 1.00 92.62 220 GLU A N 1
ATOM 1717 C CA . GLU A 1 220 ? -15.692 -2.476 6.732 1.00 92.62 220 GLU A CA 1
ATOM 1718 C C . GLU A 1 220 ? -14.172 -2.355 6.975 1.00 92.62 220 GLU A C 1
ATOM 1720 O O . GLU A 1 220 ? -13.536 -3.300 7.457 1.00 92.62 220 GLU A O 1
ATOM 1725 N N . VAL A 1 221 ? -13.572 -1.179 6.735 1.00 93.81 221 VAL A N 1
ATOM 1726 C CA . VAL A 1 221 ? -12.177 -0.908 7.130 1.00 93.81 221 VAL A CA 1
ATOM 1727 C C . VAL A 1 221 ? -11.999 -1.069 8.638 1.00 93.81 221 VAL A C 1
ATOM 1729 O O . VAL A 1 221 ? -11.005 -1.649 9.081 1.00 93.81 221 VAL A O 1
ATOM 1732 N N . MET A 1 222 ? -12.944 -0.572 9.435 1.00 92.38 222 MET A N 1
ATOM 1733 C CA . MET A 1 222 ? -12.887 -0.649 10.892 1.00 92.38 222 MET A CA 1
ATOM 1734 C C . MET A 1 222 ? -13.044 -2.083 11.406 1.00 92.38 222 MET A C 1
ATOM 1736 O O . MET A 1 222 ? -12.311 -2.479 12.316 1.00 92.38 222 MET A O 1
ATOM 1740 N N . GLU A 1 223 ? -13.921 -2.882 10.800 1.00 92.62 223 GLU A N 1
ATOM 1741 C CA . GLU A 1 223 ? -14.073 -4.312 11.094 1.00 92.62 223 GLU A CA 1
ATOM 1742 C C . GLU A 1 223 ? -12.793 -5.100 10.777 1.00 92.62 223 GLU A C 1
ATOM 1744 O O . GLU A 1 223 ? -12.360 -5.945 11.565 1.00 92.62 223 GLU A O 1
ATOM 1749 N N . ASN A 1 224 ? -12.133 -4.778 9.660 1.00 94.31 224 ASN A N 1
ATOM 1750 C CA . ASN A 1 224 ? -10.924 -5.465 9.200 1.00 94.31 224 ASN A CA 1
ATOM 1751 C C . ASN A 1 224 ? -9.614 -4.831 9.690 1.00 94.31 224 ASN A C 1
ATOM 1753 O O . ASN A 1 224 ? -8.531 -5.337 9.383 1.00 94.31 224 ASN A O 1
ATOM 1757 N N . LYS A 1 225 ? -9.675 -3.766 10.496 1.00 94.12 225 LYS A N 1
ATOM 1758 C CA . LYS A 1 225 ? -8.520 -2.980 10.967 1.00 94.12 225 LYS A CA 1
ATOM 1759 C C . LYS A 1 225 ? -7.400 -3.825 11.577 1.00 94.12 225 LYS A C 1
ATOM 1761 O O . LYS A 1 225 ? -6.220 -3.515 11.411 1.00 94.12 225 LYS A O 1
ATOM 1766 N N . PHE A 1 226 ? -7.758 -4.901 12.272 1.00 95.06 226 PHE A N 1
ATOM 1767 C CA . PHE A 1 226 ? -6.824 -5.802 12.953 1.00 95.06 226 PHE A CA 1
ATOM 1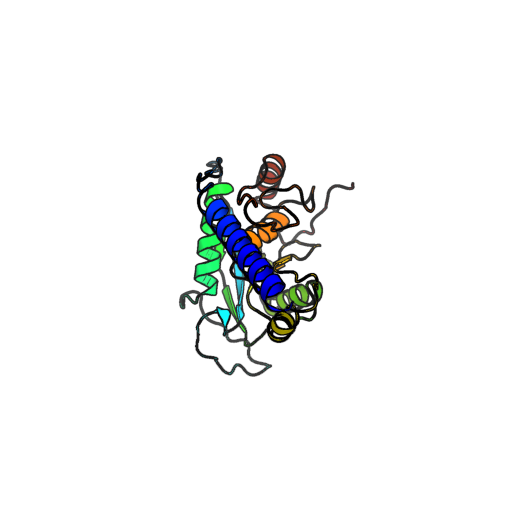768 C C . PHE A 1 226 ? -6.707 -7.181 12.291 1.00 95.06 226 PHE A C 1
ATOM 1770 O O . PHE A 1 226 ? -6.257 -8.125 12.940 1.00 95.06 226 PHE A O 1
ATOM 1777 N N . ARG A 1 227 ? -7.098 -7.324 11.016 1.00 94.38 227 ARG A N 1
ATOM 1778 C CA . ARG A 1 227 ? -6.992 -8.605 10.306 1.00 94.38 227 ARG A CA 1
ATOM 1779 C C . ARG A 1 227 ? -5.553 -9.122 10.255 1.00 94.38 227 ARG A C 1
ATOM 1781 O O . ARG A 1 227 ? -4.591 -8.348 10.211 1.00 94.38 227 ARG A O 1
ATOM 1788 N N . ASP A 1 228 ? -5.430 -10.444 10.192 1.00 95.19 228 ASP A N 1
ATOM 1789 C CA . ASP A 1 228 ? -4.171 -11.112 9.880 1.00 95.19 228 ASP A CA 1
ATOM 1790 C C . ASP A 1 228 ? -3.992 -11.189 8.358 1.00 95.19 228 ASP A C 1
ATOM 1792 O O . ASP A 1 228 ? -4.736 -11.878 7.658 1.00 95.19 228 ASP A O 1
ATOM 1796 N N . PHE A 1 229 ? -2.985 -10.480 7.849 1.00 95.50 229 PHE A N 1
ATOM 1797 C CA . PHE A 1 229 ? -2.642 -10.454 6.426 1.00 95.50 229 PHE A CA 1
ATOM 1798 C C . PHE A 1 229 ? -1.996 -11.757 5.930 1.00 95.50 229 PHE A C 1
ATOM 1800 O O . PHE A 1 229 ? -1.800 -11.923 4.730 1.00 95.50 229 PHE A O 1
ATOM 1807 N N . ASN A 1 230 ? -1.694 -12.706 6.820 1.00 94.38 230 ASN A N 1
ATOM 1808 C CA . ASN A 1 230 ? -1.259 -14.055 6.450 1.00 94.38 230 ASN A CA 1
ATOM 1809 C C . ASN A 1 230 ? -2.434 -15.011 6.197 1.00 94.38 230 ASN A C 1
ATOM 1811 O O . ASN A 1 230 ? -2.213 -16.155 5.801 1.00 94.38 230 ASN A O 1
ATOM 1815 N N . ILE A 1 231 ? -3.674 -14.562 6.416 1.00 93.75 231 ILE A N 1
ATOM 1816 C CA . ILE A 1 231 ? -4.884 -15.351 6.183 1.00 93.75 231 ILE A CA 1
ATOM 1817 C C . ILE A 1 231 ? -5.576 -14.841 4.907 1.00 93.75 231 ILE A C 1
ATOM 1819 O O . ILE A 1 231 ? -5.845 -13.633 4.811 1.00 93.75 231 ILE A O 1
ATOM 1823 N N . PRO A 1 232 ? -5.895 -15.733 3.944 1.00 91.62 232 PRO A N 1
ATOM 1824 C CA . PRO A 1 232 ? -6.626 -15.366 2.737 1.00 91.62 232 PRO A CA 1
ATOM 1825 C C . PRO A 1 232 ? -7.944 -14.663 3.054 1.00 91.62 232 PRO A C 1
ATOM 1827 O O . PRO A 1 232 ? -8.633 -14.984 4.028 1.00 91.62 232 PRO A O 1
ATOM 1830 N N . VAL A 1 233 ? -8.310 -13.707 2.211 1.00 89.06 233 VAL A N 1
ATOM 1831 C CA . VAL A 1 233 ? -9.580 -13.002 2.299 1.00 89.06 233 VAL A CA 1
ATOM 1832 C C . VAL A 1 233 ? -10.702 -13.964 1.928 1.00 89.06 233 VAL A C 1
ATOM 1834 O O . VAL A 1 233 ? -10.789 -14.467 0.810 1.00 89.06 233 VAL A O 1
ATOM 1837 N N . VAL A 1 234 ? -11.610 -14.196 2.872 1.00 75.56 234 VAL A N 1
ATOM 1838 C CA . VAL A 1 234 ? -12.877 -14.868 2.587 1.00 75.56 234 VAL A CA 1
ATOM 1839 C C . VAL A 1 234 ? -13.874 -13.778 2.235 1.00 75.56 234 VAL A C 1
ATOM 1841 O O . VAL A 1 234 ? -14.551 -13.244 3.112 1.00 75.56 234 VAL A O 1
ATOM 1844 N N . ALA A 1 235 ? -13.941 -13.415 0.954 1.00 61.00 235 ALA A N 1
ATOM 1845 C CA . ALA A 1 235 ? -14.983 -12.505 0.502 1.00 61.00 235 ALA A CA 1
ATOM 1846 C C . ALA A 1 235 ? -16.352 -13.117 0.861 1.00 61.00 235 ALA A C 1
ATOM 1848 O O . ALA A 1 235 ? -16.550 -14.324 0.643 1.00 61.00 235 ALA A O 1
ATOM 1849 N N . PRO A 1 236 ? -17.300 -12.342 1.417 1.00 53.41 236 PRO A N 1
ATOM 1850 C CA . PRO A 1 236 ? -18.649 -12.844 1.617 1.00 53.41 236 PRO A CA 1
ATOM 1851 C C . PRO A 1 236 ? -19.168 -13.366 0.274 1.00 53.41 236 PRO A C 1
ATOM 1853 O O . PRO A 1 236 ? -19.069 -12.685 -0.750 1.00 53.41 236 PRO A O 1
ATOM 1856 N N . LYS A 1 237 ? -19.659 -14.614 0.261 1.00 40.12 237 LYS A N 1
ATOM 1857 C CA . LYS A 1 237 ? -20.278 -15.200 -0.935 1.00 40.12 237 LYS A CA 1
ATOM 1858 C C . LYS A 1 237 ? -21.393 -14.257 -1.388 1.00 40.12 237 LYS A C 1
ATOM 1860 O O . LYS A 1 237 ? -22.350 -14.064 -0.641 1.00 40.12 237 LYS A O 1
ATOM 1865 N N . ARG A 1 238 ? -21.229 -13.669 -2.572 1.00 44.22 238 ARG A N 1
ATOM 1866 C CA . ARG A 1 238 ? -22.281 -12.915 -3.258 1.00 44.22 238 ARG A CA 1
ATOM 1867 C C . ARG A 1 238 ? -23.360 -13.857 -3.775 1.00 44.22 238 ARG A C 1
ATOM 1869 O O . ARG A 1 238 ? -22.994 -14.972 -4.217 1.00 44.22 238 ARG A O 1
#

pLDDT: mean 74.35, std 20.55, range [33.53, 98.25]

Foldseek 3Di:
DVPVVVVVVVVVVVVVVVVVVVVVPPDPPPPDQDDQPPPDAAEAEEEEEEECVQQPHDQDPAPPPDWDWDACVPRTNRNVLCQVLQVSVCRNQNYHYDYPGYIYDHAQDDDDQVRRLVVQCVVCVVPDCVNGQAYEYEEAHPVVVVVVVVCVPDPDPDDQKDADQWLRRGIYGHDSDSLRVVLSVLSNQAQADCAPAASRHPDPPPDDRHSYDDPVSSVSCNVCVPPRSVHTDPRPDD

Radius of gyration: 20.55 Å; chains: 1; bounding box: 47×48×68 Å